Protein AF-W1J5S7-F1 (afdb_monomer)

Structure (mmCIF, N/CA/C/O backbone):
data_AF-W1J5S7-F1
#
_entry.id   AF-W1J5S7-F1
#
loop_
_atom_site.group_PDB
_atom_site.id
_atom_site.type_symbol
_atom_site.label_atom_id
_atom_site.label_alt_id
_atom_site.label_comp_id
_atom_site.label_asym_id
_atom_site.label_entity_id
_atom_site.label_seq_id
_atom_site.pdbx_PDB_ins_code
_atom_site.Cartn_x
_atom_site.Cartn_y
_atom_site.Cartn_z
_atom_site.occupancy
_atom_site.B_iso_or_equiv
_atom_site.auth_seq_id
_atom_site.auth_comp_id
_atom_site.auth_asym_id
_atom_site.auth_atom_id
_atom_site.pdbx_PDB_model_num
ATOM 1 N N . MET A 1 1 ? -33.303 42.968 -48.380 1.00 43.03 1 MET A N 1
ATOM 2 C CA . MET A 1 1 ? -32.179 42.078 -48.750 1.00 43.03 1 MET A CA 1
ATOM 3 C C . MET A 1 1 ? -30.949 42.493 -47.959 1.00 43.03 1 MET A C 1
ATOM 5 O O . MET A 1 1 ? -30.085 43.184 -48.467 1.00 43.03 1 MET A O 1
ATOM 9 N N . ASN A 1 2 ? -30.936 42.129 -46.682 1.00 43.31 2 ASN A N 1
ATOM 10 C CA . ASN A 1 2 ? -29.832 42.298 -45.740 1.00 43.31 2 ASN A CA 1
ATOM 11 C C . ASN A 1 2 ? -29.804 41.017 -44.905 1.00 43.31 2 ASN A C 1
ATOM 13 O O . ASN A 1 2 ? -30.870 40.465 -44.647 1.00 43.31 2 ASN A O 1
ATOM 17 N N . SER A 1 3 ? -28.611 40.600 -44.475 1.00 45.69 3 SER A N 1
ATOM 18 C CA . SER A 1 3 ? -28.321 39.360 -43.736 1.00 45.69 3 SER A CA 1
ATOM 19 C C . SER A 1 3 ? -28.306 38.092 -44.593 1.00 45.69 3 SER A C 1
ATOM 21 O O . SER A 1 3 ? -29.343 37.467 -44.762 1.00 45.69 3 SER A O 1
ATOM 23 N N . MET A 1 4 ? -27.131 37.700 -45.119 1.00 45.44 4 MET A N 1
ATOM 24 C CA . MET A 1 4 ? -26.836 36.276 -45.403 1.00 45.44 4 MET A CA 1
ATOM 25 C C . MET A 1 4 ? -25.377 35.938 -45.786 1.00 45.44 4 MET A C 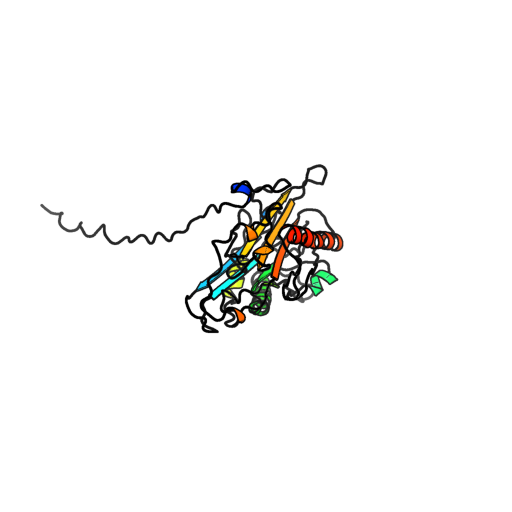1
ATOM 27 O O . MET A 1 4 ? -25.156 35.007 -46.553 1.00 45.44 4 MET A O 1
ATOM 31 N N . LYS A 1 5 ? -24.347 36.641 -45.283 1.00 45.28 5 LYS A N 1
ATOM 32 C CA . LYS A 1 5 ? -22.937 36.248 -45.552 1.00 45.28 5 LYS A CA 1
ATOM 33 C C . LYS A 1 5 ? -21.965 36.417 -44.375 1.00 45.28 5 LYS A C 1
ATOM 35 O O . LYS A 1 5 ? -20.795 36.708 -44.581 1.00 45.28 5 LYS A O 1
ATOM 40 N N . ILE A 1 6 ? -22.431 36.195 -43.144 1.00 46.84 6 ILE A N 1
ATOM 41 C CA . ILE A 1 6 ? -21.564 36.000 -41.965 1.00 46.84 6 ILE A CA 1
ATOM 42 C C . ILE A 1 6 ? -22.154 34.857 -41.132 1.00 46.84 6 ILE A C 1
ATOM 44 O O . ILE A 1 6 ? -22.690 35.076 -40.055 1.00 46.84 6 ILE A O 1
ATOM 48 N N . LEU A 1 7 ? -22.158 33.639 -41.677 1.00 37.91 7 LEU A N 1
ATOM 49 C CA . LEU A 1 7 ? -22.444 32.428 -40.901 1.00 37.91 7 LEU A CA 1
ATOM 50 C C . LEU A 1 7 ? -21.988 31.182 -41.673 1.00 37.91 7 LEU A C 1
ATOM 52 O O . LEU A 1 7 ? -22.808 30.426 -42.163 1.00 37.91 7 LEU A O 1
ATOM 56 N N . ASN A 1 8 ? -20.678 31.020 -41.866 1.00 37.41 8 ASN A N 1
ATOM 57 C CA . ASN A 1 8 ? -20.077 29.757 -42.336 1.00 37.41 8 ASN A CA 1
ATOM 58 C C . ASN A 1 8 ? -18.643 29.566 -41.798 1.00 37.41 8 ASN A C 1
ATOM 60 O O . ASN A 1 8 ? -17.813 28.903 -42.407 1.00 37.41 8 ASN A O 1
ATOM 64 N N . ILE A 1 9 ? -18.350 30.148 -40.629 1.00 39.12 9 ILE A N 1
ATOM 65 C CA . ILE A 1 9 ? -17.160 29.833 -39.824 1.00 39.12 9 ILE A CA 1
ATOM 66 C C . ILE A 1 9 ? -17.668 29.292 -38.489 1.00 39.12 9 ILE A C 1
ATOM 68 O O . ILE A 1 9 ? -17.532 29.894 -37.432 1.00 39.12 9 ILE A O 1
ATOM 72 N N . LEU A 1 10 ? -18.378 28.177 -38.567 1.00 38.75 10 LEU A N 1
ATOM 73 C CA . LEU A 1 10 ? -18.686 27.313 -37.442 1.00 38.75 10 LEU A CA 1
ATOM 74 C C . LEU A 1 10 ? -18.690 25.905 -38.034 1.00 38.75 10 LEU A C 1
ATOM 76 O O . LEU A 1 10 ? -19.271 25.710 -39.096 1.00 38.75 10 LEU A O 1
ATOM 80 N N . ILE A 1 11 ? -18.084 24.949 -37.332 1.00 41.22 11 ILE A N 1
ATOM 81 C CA . ILE A 1 11 ? -17.957 23.526 -37.700 1.00 41.22 11 ILE A CA 1
ATOM 82 C C . ILE A 1 11 ? -16.721 23.213 -38.567 1.00 41.22 11 ILE A C 1
ATOM 84 O O . ILE A 1 11 ? -16.875 22.831 -39.716 1.00 41.22 11 ILE A O 1
ATOM 88 N N . LEU A 1 12 ? -15.498 23.322 -38.017 1.00 38.72 12 LEU A N 1
ATOM 89 C CA . LEU A 1 12 ? -14.449 22.292 -38.218 1.00 38.72 12 LEU A CA 1
ATOM 90 C C . LEU A 1 12 ? -13.181 22.489 -37.354 1.00 38.72 12 LEU A C 1
ATOM 92 O O . LEU A 1 12 ? -12.062 22.441 -37.851 1.00 38.72 12 LEU A O 1
ATOM 96 N N . SER A 1 13 ? -13.308 22.724 -36.048 1.00 37.62 13 SER A N 1
ATOM 97 C CA . SER A 1 13 ? -12.122 22.724 -35.166 1.00 37.62 13 SER A CA 1
ATOM 98 C C . SER A 1 13 ? -12.445 22.443 -33.700 1.00 37.62 13 SER A C 1
ATOM 100 O O . SER A 1 13 ? -11.767 22.914 -32.794 1.00 37.62 13 SER A O 1
ATOM 102 N N . ILE A 1 14 ? -13.451 21.602 -33.455 1.00 40.03 14 ILE A N 1
ATOM 103 C CA . ILE A 1 14 ? -13.526 20.848 -32.203 1.00 40.03 14 ILE A CA 1
ATOM 104 C C . ILE A 1 14 ? -12.918 19.484 -32.516 1.00 40.03 14 ILE A C 1
ATOM 106 O O . ILE A 1 14 ? -13.619 18.499 -32.727 1.00 40.03 14 ILE A O 1
ATOM 110 N N . SER A 1 15 ? -11.589 19.442 -32.595 1.00 39.12 15 SER A N 1
ATOM 111 C CA . SER A 1 15 ? -10.870 18.197 -32.356 1.00 39.12 15 SER A CA 1
ATOM 112 C C . SER A 1 15 ? -11.096 17.879 -30.888 1.00 39.12 15 SER A C 1
ATOM 114 O O . SER A 1 15 ? -10.360 18.327 -30.012 1.00 39.12 15 SER A O 1
ATOM 116 N N . THR A 1 16 ? -12.186 17.168 -30.615 1.00 37.91 16 THR A N 1
ATOM 117 C CA . THR A 1 16 ? -12.381 16.452 -29.368 1.00 37.91 16 THR A CA 1
ATOM 118 C C . THR A 1 16 ? -11.148 15.579 -29.179 1.00 37.91 16 THR A C 1
ATOM 120 O O . THR A 1 16 ? -11.046 14.501 -29.763 1.00 37.91 16 THR A O 1
ATOM 123 N N . MET A 1 17 ? -10.202 16.040 -28.359 1.00 37.66 17 MET A N 1
ATOM 124 C CA . MET A 1 17 ? -9.389 15.124 -27.584 1.00 37.66 17 MET A CA 1
ATOM 125 C C . MET A 1 17 ? -10.372 14.381 -26.693 1.00 37.66 17 MET A C 1
ATOM 127 O O . MET A 1 17 ? -10.676 14.782 -25.572 1.00 37.66 17 MET A O 1
ATOM 131 N N . ILE A 1 18 ? -10.918 13.301 -27.243 1.00 36.50 18 ILE A N 1
ATOM 132 C CA . ILE A 1 18 ? -11.381 12.184 -26.449 1.00 36.50 18 ILE A CA 1
ATOM 133 C C . ILE A 1 18 ? -10.093 11.661 -25.826 1.00 36.50 18 ILE A C 1
ATOM 135 O O . ILE A 1 18 ? -9.447 10.757 -26.347 1.00 36.50 18 ILE A O 1
ATOM 139 N N . SER A 1 19 ? -9.670 12.294 -24.731 1.00 35.84 19 SER A N 1
ATOM 140 C CA . SER A 1 19 ? -8.898 11.596 -23.727 1.00 35.84 19 SER A CA 1
ATOM 141 C C . SER A 1 19 ? -9.731 10.366 -23.447 1.00 35.84 19 SER A C 1
ATOM 143 O O . SER A 1 19 ? -10.837 10.468 -22.909 1.00 35.84 19 SER A O 1
ATOM 145 N N . SER A 1 20 ? -9.246 9.219 -23.903 1.00 33.69 20 SER A N 1
ATOM 146 C CA . SER A 1 20 ? -9.721 7.917 -23.488 1.00 33.69 20 SER A CA 1
ATOM 147 C C . SER A 1 20 ? -9.435 7.800 -21.994 1.00 33.69 20 SER A C 1
ATOM 149 O O . SER A 1 20 ? -8.553 7.070 -21.558 1.00 33.69 20 SER A O 1
ATOM 151 N N . ASN A 1 21 ? -10.200 8.532 -21.187 1.00 36.53 21 ASN A N 1
ATOM 152 C CA . ASN A 1 21 ? -10.605 8.065 -19.888 1.00 36.53 21 ASN A CA 1
ATOM 153 C C . ASN A 1 21 ? -11.489 6.864 -20.197 1.00 36.53 21 ASN A C 1
ATOM 155 O O . ASN A 1 21 ? -12.716 6.950 -20.166 1.00 36.53 21 ASN A O 1
ATOM 159 N N . SER A 1 22 ? -10.858 5.731 -20.520 1.00 35.31 22 SER A N 1
ATOM 160 C CA . SER A 1 22 ? -11.445 4.471 -20.136 1.00 35.31 22 SER A CA 1
ATOM 161 C C . SER A 1 22 ? -11.615 4.602 -18.628 1.00 35.31 22 SER A C 1
ATOM 163 O O . SER A 1 22 ? -10.689 4.396 -17.843 1.00 35.31 22 SER A O 1
ATOM 165 N N . LEU A 1 23 ? -12.815 4.992 -18.212 1.00 39.22 23 LEU A N 1
ATOM 166 C CA . LEU A 1 23 ? -13.429 4.390 -17.050 1.00 39.22 23 LEU A CA 1
ATOM 167 C C . LEU A 1 23 ? -13.464 2.904 -17.387 1.00 39.22 23 LEU A C 1
ATOM 169 O O . LEU A 1 23 ? -14.458 2.380 -17.880 1.00 39.22 23 LEU A O 1
ATOM 173 N N . ALA A 1 24 ? -12.313 2.252 -17.244 1.00 41.03 24 ALA A N 1
ATOM 174 C CA . ALA A 1 24 ? -12.270 0.832 -17.146 1.00 41.03 24 ALA A CA 1
ATOM 175 C C . ALA A 1 24 ? -13.092 0.575 -15.883 1.00 41.03 24 ALA A C 1
ATOM 177 O O . ALA A 1 24 ? -12.671 0.841 -14.759 1.00 41.03 24 ALA A O 1
ATOM 178 N N . ASN A 1 25 ? -14.342 0.172 -16.088 1.00 49.38 25 ASN A N 1
ATOM 179 C CA . ASN A 1 25 ? -14.968 -0.767 -15.184 1.00 49.38 25 ASN A CA 1
ATOM 180 C C . ASN A 1 25 ? -14.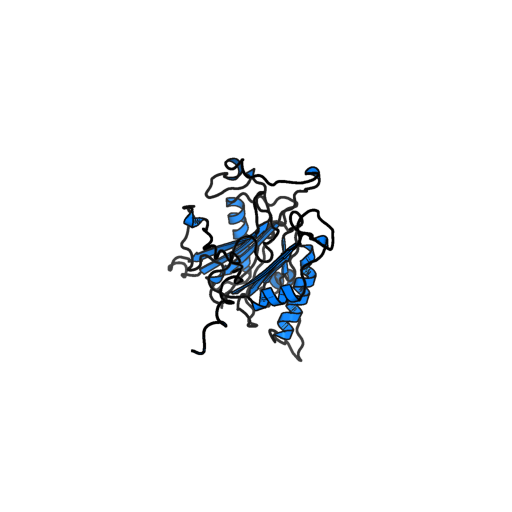046 -1.991 -15.238 1.00 49.38 25 ASN A C 1
ATOM 182 O O . ASN A 1 25 ? -14.227 -2.864 -16.084 1.00 49.38 25 ASN A O 1
ATOM 186 N N . GLU A 1 26 ? -12.942 -1.931 -14.487 1.00 67.81 26 GLU A N 1
ATOM 187 C CA . GLU A 1 26 ? -11.852 -2.893 -14.578 1.00 67.81 26 GLU A CA 1
ATOM 188 C C . GLU A 1 26 ? -12.396 -4.231 -14.107 1.00 67.81 26 GLU A C 1
ATOM 190 O O . GLU A 1 26 ? -12.797 -4.380 -12.955 1.00 67.81 26 GLU A O 1
ATOM 195 N N . VAL A 1 27 ? -12.459 -5.178 -15.040 1.00 89.50 27 VAL A N 1
ATOM 196 C CA . VAL A 1 27 ? -12.798 -6.573 -14.780 1.00 89.50 27 VAL A CA 1
ATOM 197 C C . VAL A 1 27 ? -11.836 -7.088 -13.711 1.00 89.50 27 VAL A C 1
ATOM 199 O O . VAL A 1 27 ? -10.618 -7.052 -13.894 1.00 89.50 27 VAL A O 1
ATOM 202 N N . ARG A 1 28 ? -12.366 -7.549 -12.579 1.00 95.56 28 ARG A N 1
ATOM 203 C CA . ARG A 1 28 ? -11.582 -8.079 -11.458 1.00 95.56 28 ARG A CA 1
ATOM 204 C C . ARG A 1 28 ? -11.560 -9.598 -11.511 1.00 95.56 28 ARG A C 1
ATOM 206 O O . ARG A 1 28 ? -12.309 -10.236 -12.244 1.00 95.56 28 ARG A O 1
ATOM 213 N N . ALA A 1 29 ? -10.732 -10.213 -10.671 1.00 95.44 29 ALA A N 1
ATOM 214 C CA . ALA A 1 29 ? -10.550 -11.665 -10.668 1.00 95.44 29 ALA A CA 1
ATOM 215 C C . ALA A 1 29 ? -11.875 -12.460 -10.587 1.00 95.44 29 ALA A C 1
ATOM 217 O O . ALA A 1 29 ? -12.042 -13.453 -11.291 1.00 95.44 29 ALA A O 1
ATOM 218 N N . ARG A 1 30 ? -12.846 -12.008 -9.779 1.00 95.19 30 ARG A N 1
ATOM 219 C CA . ARG A 1 30 ? -14.161 -12.668 -9.665 1.00 95.19 30 ARG A CA 1
ATOM 220 C C . ARG A 1 30 ? -15.011 -12.556 -10.935 1.00 95.19 30 ARG A C 1
ATOM 222 O O . ARG A 1 30 ? -15.775 -13.475 -11.207 1.00 95.19 30 ARG A O 1
ATOM 229 N N . ASP A 1 31 ? -14.856 -11.488 -11.714 1.00 95.06 31 ASP A N 1
ATOM 230 C CA . ASP A 1 31 ? -15.582 -11.287 -12.974 1.00 95.06 31 ASP A CA 1
ATOM 231 C C . ASP A 1 31 ? -15.090 -12.252 -14.069 1.00 95.06 31 ASP A C 1
ATOM 233 O O . ASP A 1 31 ? -15.846 -12.620 -14.963 1.00 95.06 31 ASP A O 1
ATOM 237 N N . PHE A 1 32 ? -13.853 -12.751 -13.945 1.00 93.56 32 PHE A N 1
ATOM 238 C CA . PHE A 1 32 ? -13.320 -13.864 -14.742 1.00 93.56 32 PHE A CA 1
ATOM 239 C C . PHE A 1 32 ? -13.749 -15.253 -14.230 1.00 93.56 32 PHE A C 1
ATOM 241 O O . PHE A 1 32 ? -13.253 -16.269 -14.712 1.00 93.56 32 PHE A O 1
ATOM 248 N N . GLY A 1 33 ? -14.633 -15.327 -13.231 1.00 94.81 33 GLY A N 1
ATOM 249 C CA . GLY A 1 33 ? -15.076 -16.590 -12.639 1.00 94.81 33 GLY A CA 1
ATOM 250 C C . GLY A 1 33 ? -14.047 -17.254 -11.718 1.00 94.81 33 GLY A C 1
ATOM 251 O O . GLY A 1 33 ? -14.233 -18.409 -11.338 1.00 94.81 33 GLY A O 1
ATOM 252 N N . ILE A 1 34 ? -12.976 -16.550 -11.326 1.00 96.12 34 ILE A N 1
ATOM 253 C CA . ILE A 1 34 ? -11.960 -17.104 -10.424 1.00 96.12 34 ILE A CA 1
ATOM 254 C C . ILE A 1 34 ? -12.572 -17.268 -9.021 1.00 96.12 34 ILE A C 1
ATOM 256 O O . ILE A 1 34 ? -13.022 -16.282 -8.417 1.00 96.12 34 ILE A O 1
ATOM 260 N N . PRO A 1 35 ? -12.600 -18.495 -8.465 1.00 94.56 35 PRO A N 1
ATOM 261 C CA . PRO A 1 35 ? -13.255 -18.749 -7.195 1.00 94.56 35 PRO A CA 1
ATOM 262 C C . PRO A 1 35 ? -12.374 -18.306 -6.023 1.00 94.56 35 PRO A C 1
ATOM 264 O O . PRO A 1 35 ? -11.205 -18.682 -5.920 1.00 94.56 35 PRO A O 1
ATOM 267 N N . PHE A 1 36 ? -12.979 -17.573 -5.086 1.00 95.81 36 PHE A N 1
ATOM 268 C CA . PHE A 1 36 ? -12.385 -17.240 -3.790 1.00 95.81 36 PHE A CA 1
ATOM 269 C C . PHE A 1 36 ? -13.402 -17.440 -2.668 1.00 95.81 36 PHE A C 1
ATOM 271 O O . PHE A 1 36 ? -14.558 -17.023 -2.789 1.00 95.81 36 PHE A O 1
ATOM 278 N N . SER A 1 37 ? -12.944 -18.004 -1.552 1.00 93.50 37 SER A N 1
ATOM 279 C CA . SER A 1 37 ? -13.745 -18.215 -0.343 1.00 93.50 37 SER A CA 1
ATOM 280 C C . SER A 1 37 ? -14.149 -16.904 0.339 1.00 93.50 37 SER A C 1
ATOM 282 O O . SER A 1 37 ? -13.432 -15.900 0.255 1.00 93.50 37 SER A O 1
ATOM 284 N N . GLY A 1 38 ? -15.267 -16.952 1.069 1.00 95.25 38 GLY A N 1
ATOM 285 C CA . GLY A 1 38 ? -15.800 -15.852 1.875 1.00 95.25 38 GLY A CA 1
ATOM 286 C C . GLY A 1 38 ? -16.566 -14.799 1.067 1.00 95.25 38 GLY A C 1
ATOM 287 O O . GLY A 1 38 ? -16.272 -14.554 -0.109 1.00 95.25 38 GLY A O 1
ATOM 288 N N . ALA A 1 39 ? -17.540 -14.169 1.725 1.00 97.12 39 ALA A N 1
ATOM 289 C CA . ALA A 1 39 ? -18.308 -13.057 1.175 1.00 97.12 39 ALA A CA 1
ATOM 290 C C . ALA A 1 39 ? -17.466 -11.776 1.179 1.00 97.12 39 ALA A C 1
ATOM 292 O O . ALA A 1 39 ? -16.732 -11.520 2.132 1.00 97.12 39 ALA A O 1
ATOM 293 N N . THR A 1 40 ? -17.548 -10.979 0.116 1.00 98.25 40 THR A N 1
ATOM 294 C CA . THR A 1 40 ? -16.872 -9.678 0.039 1.00 98.25 40 THR A CA 1
ATOM 295 C C . THR A 1 40 ? -17.742 -8.570 0.618 1.00 98.25 40 THR A C 1
ATOM 297 O O . THR A 1 40 ? -18.963 -8.708 0.684 1.00 98.25 40 THR A O 1
ATOM 300 N N . GLY A 1 41 ? -17.120 -7.444 0.971 1.00 97.94 41 GLY A N 1
ATOM 301 C CA . GLY A 1 41 ? -17.842 -6.190 1.152 1.00 97.94 41 GLY A CA 1
ATOM 302 C C . GLY A 1 41 ? -18.397 -5.634 -0.160 1.00 97.94 41 GLY A C 1
ATOM 303 O O . GLY A 1 41 ? -18.203 -6.214 -1.235 1.00 97.94 41 GLY A O 1
ATOM 304 N N . LYS A 1 42 ? -19.096 -4.498 -0.064 1.00 97.19 42 LYS A N 1
ATOM 305 C CA . LYS A 1 42 ? -19.786 -3.846 -1.187 1.00 97.19 42 LYS A CA 1
ATOM 306 C C . LYS A 1 42 ? -18.823 -3.465 -2.311 1.00 97.19 42 LYS A C 1
ATOM 308 O O . LYS A 1 42 ? -19.168 -3.603 -3.480 1.00 97.19 42 LYS A O 1
ATOM 313 N N . TYR A 1 43 ? -17.647 -2.960 -1.960 1.00 97.69 43 TYR A N 1
ATOM 314 C CA . TYR A 1 43 ? -16.628 -2.521 -2.910 1.00 97.69 43 TYR A CA 1
ATOM 315 C C . TYR A 1 43 ? -15.584 -3.611 -3.185 1.00 97.69 43 TYR A C 1
ATOM 317 O O . TYR A 1 43 ? -14.793 -3.479 -4.119 1.00 97.69 43 TYR A O 1
ATOM 325 N N . ASN A 1 44 ? -15.581 -4.690 -2.389 1.00 98.19 44 ASN A N 1
ATOM 326 C CA . ASN A 1 44 ? -14.518 -5.691 -2.349 1.00 98.19 44 ASN A CA 1
ATOM 327 C C . ASN A 1 44 ? -13.141 -5.000 -2.286 1.00 98.19 44 ASN A C 1
ATOM 329 O O . ASN A 1 44 ? -12.269 -5.237 -3.126 1.00 98.19 44 ASN A O 1
ATOM 333 N N . ALA A 1 45 ? -12.991 -4.078 -1.337 1.00 98.38 45 ALA A N 1
ATOM 334 C CA . ALA A 1 45 ? -11.832 -3.204 -1.196 1.00 98.38 45 ALA A CA 1
ATOM 335 C C . ALA A 1 45 ? -11.583 -2.852 0.274 1.00 98.38 45 ALA A C 1
ATOM 337 O O . ALA A 1 45 ? -12.484 -2.947 1.104 1.00 98.38 45 ALA A O 1
ATOM 338 N N . ILE A 1 46 ? -10.380 -2.379 0.603 1.00 98.19 46 ILE A N 1
ATOM 339 C CA . ILE A 1 46 ? -10.024 -1.979 1.973 1.00 98.19 46 ILE A CA 1
ATOM 340 C C . ILE A 1 46 ? -10.964 -0.909 2.550 1.00 98.19 46 ILE A C 1
ATOM 342 O O . ILE A 1 46 ? -11.224 -0.875 3.748 1.00 98.19 46 ILE A O 1
ATOM 346 N N . THR A 1 47 ? -11.528 -0.078 1.677 1.00 98.06 47 THR A N 1
ATOM 347 C CA . THR A 1 47 ? -12.502 0.976 1.977 1.00 98.06 47 THR A CA 1
ATOM 348 C C . THR A 1 47 ? -13.890 0.462 2.367 1.00 98.06 47 THR A C 1
ATOM 350 O O . THR A 1 47 ? -14.736 1.275 2.734 1.00 98.06 47 THR A O 1
ATOM 353 N N . ASP A 1 48 ? -14.142 -0.852 2.310 1.00 98.12 48 ASP A N 1
ATOM 354 C CA . ASP A 1 48 ? -15.326 -1.455 2.938 1.00 98.12 48 ASP A CA 1
ATOM 355 C C . ASP A 1 48 ? -15.274 -1.352 4.470 1.00 98.12 48 ASP A C 1
ATOM 357 O O . ASP A 1 48 ? -16.319 -1.345 5.116 1.00 98.12 48 ASP A O 1
ATOM 361 N N . VAL A 1 49 ? -14.078 -1.219 5.057 1.00 97.12 49 VAL A N 1
ATOM 362 C CA . VAL A 1 49 ? -13.929 -0.870 6.472 1.00 97.12 49 VAL A CA 1
ATOM 363 C C . VAL A 1 49 ? -14.286 0.604 6.649 1.00 97.12 49 VAL A C 1
ATOM 365 O O . VAL A 1 49 ? -13.647 1.496 6.082 1.00 97.12 49 VAL A O 1
ATOM 368 N N . ASN A 1 50 ? -15.325 0.867 7.439 1.00 93.25 50 ASN A N 1
ATOM 369 C CA . ASN A 1 50 ? -15.879 2.208 7.576 1.00 93.25 50 ASN A CA 1
ATOM 370 C C . ASN A 1 50 ? -14.835 3.223 8.083 1.00 93.25 50 ASN A C 1
ATOM 372 O O . ASN A 1 50 ? -14.108 2.976 9.042 1.00 93.25 50 ASN A O 1
ATOM 376 N N . GLY A 1 51 ? -14.794 4.397 7.450 1.00 92.00 51 GLY A N 1
ATOM 377 C CA . GLY A 1 51 ? -13.853 5.477 7.766 1.00 92.00 51 GLY A CA 1
ATOM 378 C C . GLY A 1 51 ? -12.528 5.425 6.998 1.00 92.00 51 GLY A C 1
ATOM 379 O O . GLY A 1 51 ? -11.913 6.481 6.821 1.00 92.00 51 GLY A O 1
ATOM 380 N N . VAL A 1 52 ? -12.132 4.262 6.466 1.00 96.88 52 VAL A N 1
ATOM 381 C CA . VAL A 1 52 ? -10.903 4.132 5.673 1.00 96.88 52 VAL A CA 1
ATOM 382 C C . VAL A 1 52 ? -11.045 4.877 4.347 1.00 96.88 52 VAL A C 1
ATOM 384 O O . VAL A 1 52 ? -12.044 4.753 3.628 1.00 96.88 52 VAL A O 1
ATOM 387 N N . LYS A 1 53 ? -10.015 5.657 4.006 1.00 98.31 53 LYS A N 1
ATOM 388 C CA . LYS A 1 53 ? -9.904 6.374 2.731 1.00 98.31 53 LYS A CA 1
ATOM 389 C C . LYS A 1 53 ? -8.574 6.067 2.060 1.00 98.31 53 LYS A C 1
ATOM 391 O O . LYS A 1 53 ? -7.558 5.977 2.743 1.00 98.31 53 LYS A O 1
ATOM 396 N N . VAL A 1 54 ? -8.579 5.970 0.734 1.00 98.75 54 VAL A N 1
ATOM 397 C CA . VAL A 1 54 ? -7.373 5.758 -0.078 1.00 98.75 54 VAL A CA 1
ATOM 398 C C . VAL A 1 54 ? -7.267 6.849 -1.134 1.00 98.75 54 VAL A C 1
ATOM 400 O O . VAL A 1 54 ? -8.265 7.211 -1.762 1.00 98.75 54 VAL A O 1
ATOM 403 N N . GLY A 1 55 ? -6.068 7.393 -1.306 1.00 98.69 55 GLY A N 1
ATOM 404 C CA . GLY A 1 55 ? -5.740 8.395 -2.313 1.00 98.69 55 GLY A CA 1
ATOM 405 C C . GLY A 1 55 ? -4.431 8.070 -3.016 1.00 98.69 55 GLY A C 1
ATOM 406 O O . GLY A 1 55 ? -3.635 7.262 -2.538 1.00 98.69 55 GLY A O 1
ATOM 407 N N . TYR A 1 56 ? -4.222 8.687 -4.176 1.00 98.75 56 TYR A N 1
ATOM 408 C CA . TYR A 1 56 ? -3.106 8.351 -5.054 1.00 98.75 56 TYR A CA 1
ATOM 409 C C . TYR A 1 56 ? -2.492 9.602 -5.678 1.00 98.75 56 TYR A C 1
ATOM 411 O O . TYR A 1 56 ? -3.184 10.561 -6.018 1.00 98.75 56 TYR A O 1
ATOM 419 N N . SER A 1 57 ? -1.191 9.548 -5.919 1.00 98.81 57 SER A N 1
ATOM 420 C CA . SER A 1 57 ? -0.512 10.338 -6.940 1.00 98.81 57 SER A CA 1
ATOM 421 C C . SER A 1 57 ? 0.212 9.369 -7.863 1.00 98.81 57 SER A C 1
ATOM 423 O O . SER A 1 57 ? 0.953 8.521 -7.381 1.00 98.81 57 SER A O 1
ATOM 425 N N . THR A 1 58 ? -0.058 9.438 -9.165 1.00 98.81 58 THR A N 1
ATOM 426 C CA . THR A 1 58 ? 0.484 8.522 -10.184 1.00 98.81 58 THR A CA 1
ATOM 427 C C . THR A 1 58 ? 1.302 9.347 -11.163 1.00 98.81 58 THR A C 1
ATOM 429 O O . THR A 1 58 ? 0.760 10.277 -11.755 1.00 98.81 58 THR A O 1
ATOM 432 N N . ILE A 1 59 ? 2.586 9.028 -11.315 1.00 98.69 59 ILE A N 1
ATOM 433 C CA . ILE A 1 59 ? 3.553 9.824 -12.074 1.00 98.69 59 ILE A CA 1
ATOM 434 C C . ILE A 1 59 ? 4.076 8.966 -13.224 1.00 98.69 59 ILE A C 1
ATOM 436 O O . ILE A 1 59 ? 4.807 7.991 -13.020 1.00 98.69 59 ILE A O 1
ATOM 440 N N . ILE A 1 60 ? 3.663 9.321 -14.440 1.00 98.75 60 ILE A N 1
ATOM 441 C CA . ILE A 1 60 ? 4.045 8.635 -15.673 1.00 98.75 60 ILE A CA 1
ATOM 442 C C . ILE A 1 60 ? 4.504 9.679 -16.686 1.00 98.75 60 ILE A C 1
ATOM 444 O O . ILE A 1 60 ? 3.685 10.364 -17.291 1.00 98.75 60 ILE A O 1
ATOM 448 N N . GLU A 1 61 ? 5.817 9.782 -16.877 1.00 98.56 61 GLU A N 1
ATOM 449 C CA . GLU A 1 61 ? 6.424 10.784 -17.757 1.00 98.56 61 GLU A CA 1
ATOM 450 C C . GLU A 1 61 ? 7.615 10.209 -18.525 1.00 98.56 61 GLU A C 1
ATOM 452 O O . GLU A 1 61 ? 8.319 9.316 -18.049 1.00 98.56 61 GLU A O 1
ATOM 457 N N . GLY A 1 62 ? 7.841 10.711 -19.739 1.00 98.00 62 GLY A N 1
ATOM 458 C CA . GLY A 1 62 ? 8.934 10.257 -20.598 1.00 98.00 62 GLY A CA 1
ATOM 459 C C . GLY A 1 62 ? 8.798 8.808 -21.086 1.00 98.00 62 GLY A C 1
ATOM 460 O O . GLY A 1 62 ? 7.965 8.022 -20.624 1.00 98.00 62 GLY A O 1
ATOM 461 N N . ASN A 1 63 ? 9.635 8.454 -22.059 1.00 96.62 63 ASN A N 1
ATOM 462 C CA . ASN A 1 63 ? 9.725 7.126 -22.667 1.00 96.62 63 ASN A CA 1
ATOM 463 C C . ASN A 1 63 ? 11.164 6.878 -23.142 1.00 96.62 63 ASN A C 1
ATOM 465 O O . ASN A 1 63 ? 11.944 7.817 -23.280 1.00 96.62 63 ASN A O 1
ATOM 469 N N . GLY A 1 64 ? 11.487 5.628 -23.473 1.00 94.00 64 GLY A N 1
ATOM 470 C CA . GLY A 1 64 ? 12.766 5.274 -24.086 1.00 94.00 64 GLY A CA 1
ATOM 471 C C . GLY A 1 64 ? 13.853 4.936 -23.069 1.00 94.00 64 GLY A C 1
ATOM 472 O O . GLY A 1 64 ? 13.582 4.348 -22.024 1.00 94.00 64 GLY A O 1
ATOM 473 N N . LYS A 1 65 ? 15.104 5.234 -23.428 1.00 94.00 65 LYS A N 1
ATOM 474 C CA . LYS A 1 65 ? 16.282 4.861 -22.640 1.00 94.00 65 LYS A CA 1
ATOM 475 C C . LYS A 1 65 ? 16.315 5.633 -21.318 1.00 94.00 65 LYS A C 1
ATOM 477 O O . LYS A 1 65 ? 16.064 6.831 -21.304 1.00 94.00 65 LYS A O 1
ATOM 482 N N . LEU A 1 66 ? 16.682 4.941 -20.240 1.00 94.31 66 LEU A N 1
ATOM 483 C CA . LEU A 1 66 ? 16.897 5.550 -18.931 1.00 94.31 66 LEU A CA 1
ATOM 484 C C . LEU A 1 66 ? 18.014 6.606 -18.981 1.00 94.31 66 LEU A C 1
ATOM 486 O O . LEU A 1 66 ? 19.157 6.294 -19.326 1.00 94.31 66 LEU A O 1
ATOM 490 N N . GLU A 1 67 ? 17.679 7.818 -18.551 1.00 96.75 67 GLU A N 1
ATOM 491 C CA . GLU A 1 67 ? 18.598 8.888 -18.175 1.00 96.75 67 GLU A CA 1
ATOM 492 C C . GLU A 1 67 ? 18.322 9.267 -16.716 1.00 96.75 67 GLU A C 1
ATOM 494 O O . GLU A 1 67 ? 17.272 9.829 -16.401 1.00 96.75 67 GLU A O 1
ATOM 499 N N . VAL A 1 68 ? 19.261 8.944 -15.820 1.00 97.75 68 VAL A N 1
ATOM 500 C CA . VAL A 1 68 ? 19.098 9.177 -14.376 1.00 97.75 68 VAL A CA 1
ATOM 501 C C . VAL A 1 68 ? 18.878 10.661 -14.088 1.00 97.75 68 VAL A C 1
ATOM 503 O O . VAL A 1 68 ? 19.637 11.510 -14.555 1.00 97.75 68 VAL A O 1
ATOM 506 N N . GLY A 1 69 ? 17.841 10.962 -13.310 1.00 97.75 69 GLY A N 1
ATOM 507 C CA . GLY A 1 69 ? 17.407 12.323 -13.002 1.00 97.75 69 GLY A CA 1
ATOM 508 C C . GLY A 1 69 ? 16.458 12.925 -14.038 1.00 97.75 69 GLY A C 1
ATOM 509 O O . GLY A 1 69 ? 15.997 14.046 -13.839 1.00 97.75 69 GLY A O 1
ATOM 510 N N . LYS A 1 70 ? 16.136 12.208 -15.121 1.00 98.19 70 LYS A N 1
ATOM 511 C CA . LYS A 1 70 ? 15.226 12.683 -16.177 1.00 98.19 70 LYS A CA 1
ATOM 512 C C . LYS A 1 70 ? 14.086 11.718 -16.488 1.00 98.19 70 LYS A C 1
ATOM 514 O O . LYS A 1 70 ? 13.010 12.176 -16.856 1.00 98.19 70 LYS A O 1
ATOM 519 N N . GLY A 1 71 ? 14.302 10.409 -16.372 1.00 96.88 71 GLY A N 1
ATOM 520 C CA . GLY A 1 71 ? 13.279 9.401 -16.645 1.00 96.88 71 GLY A CA 1
ATOM 521 C C . GLY A 1 71 ? 13.729 8.287 -17.600 1.00 96.88 71 GLY A C 1
ATOM 522 O O . GLY A 1 71 ? 14.911 8.181 -17.924 1.00 96.88 71 GLY A O 1
ATOM 523 N N . PRO A 1 72 ? 12.799 7.437 -18.066 1.00 98.00 72 PRO A N 1
ATOM 524 C CA . PRO A 1 72 ? 11.351 7.543 -17.880 1.00 98.00 72 PRO A CA 1
ATOM 525 C C . PRO A 1 72 ? 10.915 7.365 -16.419 1.00 98.00 72 PRO A C 1
ATOM 527 O O . PRO A 1 72 ? 11.531 6.636 -15.647 1.00 98.00 72 PRO A O 1
ATOM 530 N N . ILE A 1 73 ? 9.835 8.046 -16.048 1.00 98.69 73 ILE A N 1
ATOM 531 C CA . ILE A 1 73 ? 9.296 8.086 -14.687 1.00 98.69 73 ILE A CA 1
ATOM 532 C C . ILE A 1 73 ? 8.059 7.197 -14.637 1.00 98.69 73 ILE A C 1
ATOM 534 O O . ILE A 1 73 ? 7.138 7.387 -15.433 1.00 98.69 73 ILE A O 1
ATOM 538 N N . ARG A 1 74 ? 8.036 6.212 -13.740 1.00 98.69 74 ARG A N 1
ATOM 539 C CA . ARG A 1 74 ? 6.914 5.282 -13.529 1.00 98.69 74 ARG A CA 1
ATOM 540 C C . ARG A 1 74 ? 6.774 4.995 -12.037 1.00 98.69 74 ARG A C 1
ATOM 542 O O . ARG A 1 74 ? 7.037 3.891 -11.592 1.00 98.69 74 ARG A O 1
ATOM 549 N N . THR A 1 75 ? 6.371 5.989 -11.261 1.00 98.81 75 THR A N 1
ATOM 550 C CA . THR A 1 75 ? 6.291 5.890 -9.793 1.00 98.81 75 THR A CA 1
ATOM 551 C C . THR A 1 75 ? 5.046 6.603 -9.277 1.00 98.81 75 THR A C 1
ATOM 553 O O . THR A 1 75 ? 4.288 7.196 -10.040 1.00 98.81 75 THR A O 1
ATOM 556 N N . GLY A 1 76 ? 4.817 6.578 -7.974 1.00 98.81 76 GLY A N 1
ATOM 557 C CA . GLY A 1 76 ? 3.824 7.424 -7.346 1.00 98.81 76 GLY A CA 1
ATOM 558 C C . GLY A 1 76 ? 3.788 7.248 -5.840 1.00 98.81 76 GLY A C 1
ATOM 559 O O . GLY A 1 76 ? 4.725 6.732 -5.239 1.00 98.81 76 GLY A O 1
ATOM 560 N N . VAL A 1 77 ? 2.689 7.698 -5.245 1.00 98.94 77 VAL A N 1
ATOM 561 C CA . VAL A 1 77 ? 2.418 7.595 -3.810 1.00 98.94 77 VAL A CA 1
ATOM 562 C C . VAL A 1 77 ? 0.990 7.103 -3.623 1.00 98.94 77 VAL A C 1
ATOM 564 O O . VAL A 1 77 ? 0.061 7.650 -4.217 1.00 98.94 77 VAL A O 1
ATOM 567 N N . THR A 1 78 ? 0.809 6.087 -2.790 1.00 98.94 78 THR A N 1
ATOM 568 C CA . THR A 1 78 ? -0.495 5.643 -2.287 1.00 98.94 78 THR A CA 1
ATOM 569 C C . THR A 1 78 ? -0.627 6.102 -0.843 1.00 98.94 78 THR A C 1
ATOM 571 O O . THR A 1 78 ? 0.257 5.827 -0.043 1.00 98.94 78 THR A O 1
ATOM 574 N N . ALA A 1 79 ? -1.715 6.788 -0.504 1.00 98.75 79 ALA A N 1
ATOM 575 C CA . ALA A 1 79 ? -2.017 7.235 0.851 1.00 98.75 79 ALA A CA 1
ATOM 576 C C . ALA A 1 79 ? -3.247 6.500 1.384 1.00 98.75 79 ALA A C 1
ATOM 578 O O . ALA A 1 79 ? -4.269 6.433 0.702 1.00 98.75 79 ALA A O 1
ATOM 579 N N . ILE A 1 80 ? -3.169 5.979 2.605 1.00 98.50 80 ILE A N 1
ATOM 580 C CA . ILE A 1 80 ? -4.252 5.253 3.269 1.00 98.50 80 ILE A CA 1
ATOM 581 C C . ILE A 1 80 ? -4.481 5.917 4.622 1.00 98.50 80 ILE A C 1
ATOM 583 O O . ILE A 1 80 ? -3.591 5.963 5.467 1.00 98.50 80 ILE A O 1
ATOM 587 N N . LEU A 1 81 ? -5.671 6.481 4.808 1.00 97.75 81 LEU A N 1
ATOM 588 C CA . LEU A 1 81 ? -6.046 7.232 6.002 1.00 97.75 81 LEU A CA 1
ATOM 589 C C . LEU A 1 81 ? -7.031 6.373 6.808 1.00 97.75 81 LEU A C 1
ATOM 591 O O . LEU A 1 81 ? -8.193 6.268 6.396 1.00 97.75 81 LEU A O 1
ATOM 595 N N . PRO A 1 82 ? -6.612 5.786 7.947 1.00 94.25 82 PRO A N 1
ATOM 596 C CA . PRO A 1 82 ? -7.452 4.880 8.738 1.00 94.25 82 PRO A CA 1
ATOM 597 C C . PRO A 1 82 ? -8.758 5.525 9.223 1.00 94.25 82 PRO A C 1
ATOM 599 O O . PRO A 1 82 ? -9.794 4.868 9.301 1.00 94.25 82 PRO A O 1
ATOM 602 N N . ARG A 1 83 ? -8.715 6.833 9.513 1.00 91.31 83 ARG A N 1
ATOM 603 C CA . ARG A 1 83 ? -9.842 7.647 10.005 1.00 91.31 83 ARG A CA 1
ATOM 604 C C . ARG A 1 83 ? -10.168 8.843 9.110 1.00 91.31 83 ARG A C 1
ATOM 606 O O . ARG A 1 83 ? -10.803 9.805 9.539 1.00 91.31 83 ARG A O 1
ATOM 613 N N . GLY A 1 84 ? -9.740 8.807 7.849 1.00 91.50 84 GLY A N 1
ATOM 614 C CA . GLY A 1 84 ? -9.797 9.979 6.979 1.00 91.50 84 GLY A CA 1
ATOM 615 C C . GLY A 1 84 ? -8.941 11.138 7.510 1.00 91.50 84 GLY A C 1
ATOM 616 O O . GLY A 1 84 ? -7.912 10.919 8.140 1.00 91.50 84 GLY A O 1
ATOM 617 N N . LYS A 1 85 ? -9.343 12.382 7.221 1.00 92.12 85 LYS A N 1
ATOM 618 C CA . LYS A 1 85 ? -8.613 13.604 7.607 1.00 92.12 85 LYS A CA 1
ATOM 619 C C . LYS A 1 85 ? -9.012 14.058 9.017 1.00 92.12 85 LYS A C 1
ATOM 621 O O . LYS A 1 85 ? -9.559 15.141 9.183 1.00 92.12 85 LYS A O 1
ATOM 626 N N . ASN A 1 86 ? -8.834 13.178 9.996 1.00 89.69 86 ASN A N 1
ATOM 627 C CA . ASN A 1 86 ? -9.083 13.455 11.406 1.00 89.69 86 ASN A CA 1
ATOM 628 C C . ASN A 1 86 ? -7.945 12.847 12.233 1.00 89.69 86 ASN A C 1
ATOM 630 O O . ASN A 1 86 ? -7.572 11.698 11.989 1.00 89.69 86 ASN A O 1
ATOM 634 N N . PHE A 1 87 ? -7.408 13.601 13.193 1.00 91.19 87 PHE A N 1
ATOM 635 C CA . PHE A 1 87 ? -6.439 13.066 14.139 1.00 91.19 87 PHE A CA 1
ATOM 636 C C . PHE A 1 87 ? -7.179 12.238 15.191 1.00 91.19 87 PHE A C 1
ATOM 638 O O . PHE A 1 87 ? -7.720 12.756 16.164 1.00 91.19 87 PHE A O 1
ATOM 645 N N . ASN A 1 88 ? -7.248 10.934 14.948 1.00 89.88 88 ASN A N 1
ATOM 646 C CA . ASN A 1 88 ? -7.829 9.966 15.866 1.00 89.88 88 ASN A CA 1
ATOM 647 C C . ASN A 1 88 ? -7.005 8.672 15.780 1.00 89.88 88 ASN A C 1
ATOM 649 O O . ASN A 1 88 ? -7.268 7.855 14.888 1.00 89.88 88 ASN A O 1
ATOM 653 N N . PRO A 1 89 ? -5.968 8.526 16.627 1.00 91.44 89 PRO A N 1
ATOM 654 C CA . PRO A 1 89 ? -5.112 7.351 16.641 1.00 91.44 89 PRO A CA 1
ATOM 655 C C . PRO A 1 89 ? -5.890 6.044 16.751 1.00 91.44 89 PRO A C 1
ATOM 657 O O . PRO A 1 89 ? -6.938 5.963 17.390 1.00 91.44 89 PRO A O 1
ATOM 660 N N . VAL A 1 90 ? -5.352 4.996 16.141 1.00 92.94 90 VAL 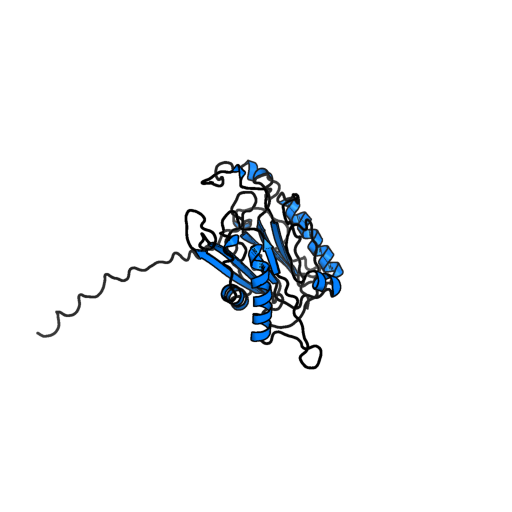A N 1
ATOM 661 C CA . VAL A 1 90 ? -5.930 3.648 16.183 1.00 92.94 90 VAL A CA 1
ATOM 662 C C . VAL A 1 90 ? -4.913 2.672 16.750 1.00 92.94 90 VAL A C 1
ATOM 664 O O . VAL A 1 90 ? -3.712 2.887 16.600 1.00 92.94 90 VAL A O 1
ATOM 667 N N . PHE A 1 91 ? -5.365 1.579 17.370 1.00 95.38 91 PHE A N 1
ATOM 668 C CA . PHE A 1 91 ? -4.451 0.470 17.652 1.00 95.38 91 PHE A CA 1
ATOM 669 C C . PHE A 1 91 ? -3.855 -0.061 16.353 1.00 95.38 91 PHE A C 1
ATOM 671 O O . PHE A 1 91 ? -4.503 0.061 15.320 1.00 95.38 91 PHE A O 1
ATOM 678 N N . SER A 1 92 ? -2.649 -0.626 16.386 1.00 94.19 92 SER A N 1
ATOM 679 C CA . SER A 1 92 ? -1.930 -1.168 15.230 1.00 94.19 92 SER A CA 1
ATOM 680 C C . SER A 1 92 ? -0.901 -2.224 15.636 1.00 94.19 92 SER A C 1
ATOM 682 O O . SER A 1 92 ? -0.570 -2.376 16.808 1.00 94.19 92 SER A O 1
ATOM 684 N N . GLY A 1 93 ? -0.441 -2.998 14.656 1.00 92.19 93 GLY A N 1
ATOM 685 C CA . GLY A 1 93 ? 0.558 -4.047 14.818 1.00 92.19 93 GLY A CA 1
ATOM 686 C C . GLY A 1 93 ? 1.284 -4.314 13.502 1.00 92.19 93 GLY A C 1
ATOM 687 O O . GLY A 1 93 ? 0.749 -4.058 12.422 1.00 92.19 93 GLY A O 1
ATOM 688 N N . ILE A 1 94 ? 2.515 -4.820 13.600 1.00 92.31 94 ILE A N 1
ATOM 689 C CA . ILE A 1 94 ? 3.434 -4.997 12.468 1.00 92.31 94 ILE A CA 1
ATOM 690 C C . ILE A 1 94 ? 4.005 -6.405 12.473 1.00 92.31 94 ILE A C 1
ATOM 692 O O . ILE A 1 94 ? 4.364 -6.925 13.524 1.00 92.31 94 ILE A O 1
ATOM 696 N N . PHE A 1 95 ? 4.163 -7.001 11.294 1.00 92.94 95 PHE A N 1
ATOM 697 C CA . PHE A 1 95 ? 4.862 -8.269 11.147 1.00 92.94 95 PHE A CA 1
ATOM 698 C C . PHE A 1 95 ? 5.742 -8.263 9.900 1.00 92.94 95 PHE A C 1
ATOM 700 O O . PHE A 1 95 ? 5.211 -8.159 8.810 1.00 92.94 95 PHE A O 1
ATOM 707 N N . SER A 1 96 ? 7.054 -8.454 10.038 1.00 92.12 96 SER A N 1
ATOM 708 C CA . SER A 1 96 ? 7.951 -8.640 8.890 1.00 92.12 96 SER A CA 1
ATOM 709 C C . SER A 1 96 ? 8.164 -10.132 8.620 1.00 92.12 96 SER A C 1
ATOM 711 O O . SER A 1 96 ? 8.523 -10.873 9.536 1.00 92.12 96 SER A O 1
ATOM 713 N N . LEU A 1 97 ? 7.919 -10.576 7.380 1.00 89.06 97 LEU A N 1
ATOM 714 C CA . LEU A 1 97 ? 8.225 -11.941 6.944 1.00 89.06 97 LEU A CA 1
ATOM 715 C C . LEU A 1 97 ? 9.669 -12.021 6.427 1.00 89.06 97 LEU A C 1
ATOM 717 O O . LEU A 1 97 ? 10.408 -12.915 6.830 1.00 89.06 97 LEU A O 1
ATOM 721 N N . ASN A 1 98 ? 10.072 -11.061 5.590 1.00 88.19 98 ASN A N 1
ATOM 722 C CA . ASN A 1 98 ? 11.452 -10.800 5.194 1.00 88.19 98 ASN A CA 1
ATOM 723 C C . ASN A 1 98 ? 11.704 -9.281 5.232 1.00 88.19 98 ASN A C 1
ATOM 725 O O . ASN A 1 98 ? 10.995 -8.518 4.582 1.00 88.19 98 ASN A O 1
ATOM 729 N N . GLY A 1 99 ? 12.705 -8.856 6.007 1.00 86.00 99 GLY A N 1
ATOM 730 C CA . GLY A 1 99 ? 12.979 -7.447 6.312 1.00 86.00 99 GLY A CA 1
ATOM 731 C C . GLY A 1 99 ? 13.936 -6.733 5.359 1.00 86.00 99 GLY A C 1
ATOM 732 O O . GLY A 1 99 ? 14.571 -5.7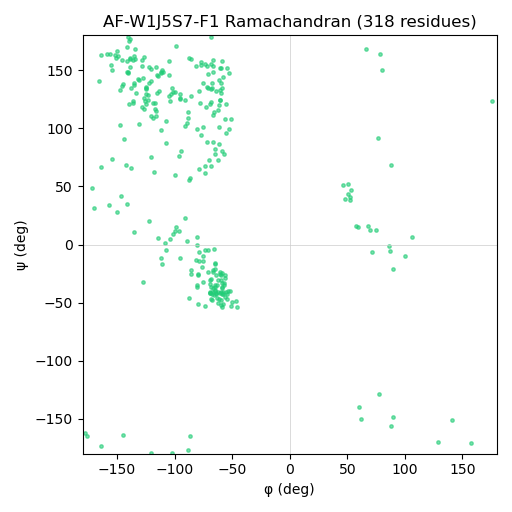71 5.775 1.00 86.00 99 GLY A O 1
ATOM 733 N N . ASN A 1 100 ? 14.108 -7.206 4.122 1.00 87.81 100 ASN A N 1
ATOM 734 C CA . ASN A 1 100 ? 14.882 -6.483 3.110 1.00 87.81 100 ASN A CA 1
ATOM 735 C C . ASN A 1 100 ? 14.062 -5.336 2.482 1.00 87.81 100 ASN A C 1
ATOM 737 O O . ASN A 1 100 ? 13.731 -5.391 1.296 1.00 87.81 100 ASN A O 1
ATOM 741 N N . GLY A 1 101 ? 13.713 -4.332 3.283 1.00 89.44 101 GLY A N 1
ATOM 742 C CA . GLY A 1 101 ? 12.929 -3.166 2.880 1.00 89.44 101 GLY A CA 1
ATOM 743 C C . GLY A 1 101 ? 13.035 -2.033 3.901 1.00 89.44 101 GLY A C 1
ATOM 744 O O . GLY A 1 101 ? 13.841 -2.097 4.834 1.00 89.44 101 GLY A O 1
ATOM 745 N N . GLU A 1 102 ? 12.254 -0.976 3.689 1.00 92.50 102 GLU A N 1
ATOM 746 C CA . GLU A 1 102 ? 12.164 0.149 4.619 1.00 92.50 102 GLU A CA 1
ATOM 747 C C . GLU A 1 102 ? 10.718 0.424 5.047 1.00 92.50 102 GLU A C 1
ATOM 749 O O . GLU A 1 102 ? 9.798 0.534 4.226 1.00 92.50 102 GLU A O 1
ATOM 754 N N . MET A 1 103 ? 10.534 0.633 6.353 1.00 95.25 103 MET A N 1
ATOM 755 C CA . MET A 1 103 ? 9.274 1.102 6.907 1.00 95.25 103 MET A CA 1
ATOM 756 C C . MET A 1 103 ? 9.481 1.982 8.135 1.00 95.25 103 MET A C 1
ATOM 758 O O . MET A 1 103 ? 9.683 1.511 9.263 1.00 95.25 103 MET A O 1
ATOM 762 N N . THR A 1 104 ? 9.342 3.290 7.920 1.00 97.56 104 THR A N 1
ATOM 763 C CA . THR A 1 104 ? 9.442 4.287 8.985 1.00 97.56 104 THR A CA 1
ATOM 764 C C . THR A 1 104 ? 8.295 4.145 9.982 1.00 97.56 104 THR A C 1
ATOM 766 O O . THR A 1 104 ? 7.253 3.567 9.682 1.00 97.56 104 THR A O 1
ATOM 769 N N . GLY A 1 105 ? 8.478 4.657 11.201 1.00 95.62 105 GLY A N 1
ATOM 770 C CA . GLY A 1 105 ? 7.447 4.620 12.248 1.00 95.62 105 GLY A CA 1
ATOM 771 C C . GLY A 1 105 ? 7.185 3.230 12.844 1.00 95.62 105 GLY A C 1
ATOM 772 O O . GLY A 1 105 ? 6.488 3.125 13.851 1.00 95.62 105 GLY A O 1
ATOM 773 N N . SER A 1 106 ? 7.789 2.172 12.295 1.00 93.88 106 SER A N 1
ATOM 774 C CA . SER A 1 106 ? 7.584 0.788 12.731 1.00 93.88 106 SER A CA 1
ATOM 775 C C . SER A 1 106 ? 7.930 0.553 14.202 1.00 93.88 106 SER A C 1
ATOM 777 O O . SER A 1 106 ? 7.148 -0.067 14.921 1.00 93.88 106 SER A O 1
ATOM 779 N N . GLN A 1 107 ? 9.042 1.118 14.676 1.00 95.19 107 GLN A N 1
ATOM 780 C CA . GLN A 1 107 ? 9.442 1.049 16.086 1.00 95.19 107 GLN A CA 1
ATOM 781 C C . GLN A 1 107 ? 8.374 1.631 17.018 1.00 95.19 107 GLN A C 1
ATOM 783 O O . GLN A 1 107 ? 8.056 1.035 18.041 1.00 95.19 107 GLN A O 1
ATOM 788 N N . TRP A 1 108 ? 7.773 2.765 16.648 1.00 94.69 108 TRP A N 1
ATOM 789 C CA . TRP A 1 108 ? 6.737 3.392 17.468 1.00 94.69 108 TRP A CA 1
ATOM 790 C C . TRP A 1 108 ? 5.450 2.583 17.495 1.00 94.69 108 TRP A C 1
ATOM 792 O O . TRP A 1 108 ? 4.847 2.432 18.553 1.00 94.69 108 TRP A O 1
ATOM 802 N N . VAL A 1 109 ? 5.045 2.022 16.356 1.00 94.25 109 VAL A N 1
ATOM 803 C CA . VAL A 1 109 ? 3.879 1.136 16.302 1.00 94.25 109 VAL A CA 1
ATOM 804 C C . VAL A 1 109 ? 4.108 -0.115 17.154 1.00 94.25 109 VAL A C 1
ATOM 806 O O . VAL A 1 109 ? 3.190 -0.549 17.841 1.00 94.25 109 VAL A O 1
ATOM 809 N N . GLN A 1 110 ? 5.310 -0.694 17.131 1.00 93.38 110 GLN A N 1
ATOM 810 C CA . GLN A 1 110 ? 5.643 -1.868 17.946 1.00 93.38 110 GLN A CA 1
ATOM 811 C C . GLN A 1 110 ? 5.663 -1.556 19.445 1.00 93.38 110 GLN A C 1
ATOM 813 O O . GLN A 1 110 ? 5.164 -2.357 20.229 1.00 93.38 110 GLN A O 1
ATOM 818 N N . GLU A 1 111 ? 6.206 -0.401 19.828 1.00 95.94 111 GLU A N 1
ATOM 819 C CA . GLU A 1 111 ? 6.311 0.017 21.227 1.00 95.94 111 GLU A CA 1
ATOM 820 C C . GLU A 1 111 ? 4.952 0.436 21.803 1.00 95.94 111 GLU A C 1
ATOM 822 O O . GLU A 1 111 ? 4.510 -0.059 22.837 1.00 95.94 111 GLU A O 1
ATOM 827 N N . SER A 1 112 ? 4.265 1.352 21.120 1.00 94.75 112 SER A N 1
ATOM 828 C CA . SER A 1 112 ? 3.031 1.966 21.621 1.00 94.75 112 SER A CA 1
ATOM 829 C C . SER A 1 112 ? 1.782 1.143 21.311 1.00 94.75 112 SER A C 1
ATOM 831 O O . SER A 1 112 ? 0.762 1.267 21.989 1.00 94.75 112 SER A O 1
ATOM 833 N N . GLY A 1 113 ? 1.825 0.328 20.254 1.00 93.94 113 GLY A N 1
ATOM 834 C CA . GLY A 1 113 ? 0.641 -0.303 19.688 1.00 93.94 113 GLY A CA 1
ATOM 835 C C . GLY A 1 113 ? -0.303 0.677 18.988 1.00 93.94 113 GLY A C 1
ATOM 836 O O . GLY A 1 113 ? -1.431 0.286 18.696 1.00 93.94 113 GLY A O 1
ATOM 837 N N . PHE A 1 114 ? 0.108 1.922 18.721 1.00 93.38 114 PHE A N 1
ATOM 838 C CA . PHE A 1 114 ? -0.706 2.943 18.058 1.00 93.38 114 PHE A CA 1
ATOM 839 C C . PHE A 1 114 ? -0.210 3.277 16.649 1.00 93.38 114 PHE A C 1
ATOM 841 O O . PHE A 1 114 ? 0.980 3.261 16.349 1.00 93.38 114 PHE A O 1
ATOM 848 N N . LEU A 1 115 ? -1.156 3.636 15.784 1.00 93.44 115 LEU A N 1
ATOM 849 C CA . LEU A 1 115 ? -0.934 4.329 14.524 1.00 93.44 115 LEU A CA 1
ATOM 850 C C . LEU A 1 115 ? -1.622 5.694 14.598 1.00 93.44 115 LEU A C 1
ATOM 852 O O . LEU A 1 115 ? -2.848 5.787 14.663 1.00 93.44 115 LEU A O 1
ATOM 856 N N . GLU A 1 116 ? -0.816 6.747 14.558 1.00 93.19 116 GLU A N 1
ATOM 857 C CA . GLU A 1 116 ? -1.261 8.137 14.739 1.00 93.19 116 GLU A CA 1
ATOM 858 C C . GLU A 1 116 ? -1.245 8.940 13.433 1.00 93.19 116 GLU A C 1
ATOM 860 O O . GLU A 1 116 ? -1.672 10.091 13.389 1.00 93.19 116 GLU A O 1
ATOM 865 N N . THR A 1 117 ? -0.746 8.338 12.353 1.00 95.06 117 THR A N 1
ATOM 866 C CA . THR A 1 117 ? -0.519 8.996 11.065 1.00 95.06 117 THR A CA 1
ATOM 867 C C . THR A 1 117 ? -1.194 8.224 9.929 1.00 95.06 117 THR A C 1
ATOM 869 O O . THR A 1 117 ? -1.521 7.042 10.084 1.00 95.06 117 THR A O 1
ATOM 872 N N . PRO A 1 118 ? -1.424 8.860 8.766 1.00 96.56 118 PRO A N 1
ATOM 873 C CA . PRO A 1 118 ? -1.695 8.132 7.539 1.00 96.56 118 PRO A CA 1
ATOM 874 C C . PRO A 1 118 ? -0.546 7.189 7.191 1.00 96.56 118 PRO A C 1
ATOM 876 O O . PRO A 1 118 ? 0.607 7.407 7.552 1.00 96.56 118 PRO A O 1
ATOM 879 N N . ILE A 1 119 ? -0.878 6.185 6.400 1.00 98.12 119 ILE A N 1
ATOM 880 C CA . ILE A 1 119 ? 0.070 5.228 5.853 1.00 98.12 119 ILE A CA 1
ATOM 881 C C . ILE A 1 119 ? 0.371 5.635 4.429 1.00 98.12 119 ILE A C 1
ATOM 883 O O . ILE A 1 119 ? -0.562 5.855 3.649 1.00 98.12 119 ILE A O 1
ATOM 887 N N . LEU A 1 120 ? 1.647 5.694 4.069 1.00 98.69 120 LEU A N 1
ATOM 888 C CA . LEU A 1 120 ? 2.039 5.978 2.699 1.00 98.69 120 LEU A CA 1
ATOM 889 C C . LEU A 1 120 ? 2.910 4.867 2.128 1.00 98.69 120 LEU A C 1
ATOM 891 O O . LEU A 1 120 ? 3.792 4.339 2.798 1.00 98.69 120 LEU A O 1
ATOM 895 N N . ILE A 1 121 ? 2.646 4.526 0.870 1.00 98.62 121 ILE A N 1
ATOM 896 C CA . ILE A 1 121 ? 3.386 3.519 0.114 1.00 98.62 121 ILE A CA 1
ATOM 897 C C . ILE A 1 121 ? 3.937 4.176 -1.150 1.00 98.62 121 ILE A C 1
ATOM 899 O O . ILE A 1 121 ? 3.193 4.838 -1.880 1.00 98.62 121 ILE A O 1
ATOM 903 N N . THR A 1 122 ? 5.236 4.028 -1.395 1.00 98.81 122 THR A N 1
ATOM 904 C CA . THR A 1 122 ? 5.966 4.679 -2.498 1.00 98.81 122 THR A CA 1
ATOM 905 C C . THR A 1 122 ? 7.062 3.759 -3.059 1.00 98.81 122 THR A C 1
ATOM 907 O O . THR A 1 122 ? 7.017 2.550 -2.825 1.00 98.81 122 THR A O 1
ATOM 910 N N . ASN A 1 123 ? 8.019 4.300 -3.819 1.00 98.31 123 ASN A N 1
ATOM 911 C CA . ASN A 1 123 ? 9.249 3.593 -4.187 1.00 98.31 123 ASN A CA 1
ATOM 912 C C . ASN A 1 123 ? 10.346 3.718 -3.119 1.00 98.31 123 ASN A C 1
ATOM 914 O O . ASN A 1 123 ? 10.362 4.675 -2.341 1.00 98.31 123 ASN A O 1
ATOM 918 N N . THR A 1 124 ? 11.310 2.797 -3.153 1.00 96.94 124 THR A N 1
ATOM 919 C CA . THR A 1 124 ? 12.404 2.677 -2.175 1.00 96.94 124 THR A CA 1
ATOM 920 C C . THR A 1 124 ? 13.146 3.984 -1.914 1.00 96.94 124 THR A C 1
ATOM 922 O O . THR A 1 124 ? 13.312 4.402 -0.772 1.00 96.94 124 THR A O 1
ATOM 925 N N . HIS A 1 125 ? 13.567 4.687 -2.967 1.00 98.06 125 HIS A N 1
ATOM 926 C CA . HIS A 1 125 ? 14.392 5.893 -2.825 1.00 98.06 125 HIS A CA 1
ATOM 927 C C . HIS A 1 125 ? 13.579 7.148 -2.481 1.00 98.06 125 HIS A C 1
ATOM 929 O O . HIS A 1 125 ? 14.144 8.228 -2.321 1.00 98.06 125 HIS A O 1
ATOM 935 N N . SER A 1 126 ? 12.256 7.024 -2.354 1.00 98.75 126 SER A N 1
ATOM 936 C CA . SER A 1 126 ? 11.351 8.134 -2.052 1.00 98.75 126 SER A CA 1
ATOM 937 C C . SER A 1 126 ? 10.777 8.086 -0.635 1.00 98.75 126 SER A C 1
ATOM 939 O O . SER A 1 126 ? 10.010 8.978 -0.276 1.00 98.75 126 SER A O 1
ATOM 941 N N . VAL A 1 127 ? 11.147 7.103 0.196 1.00 98.69 127 VAL A N 1
ATOM 942 C CA . VAL A 1 127 ? 10.648 6.994 1.581 1.00 98.69 127 VAL A CA 1
ATOM 943 C C . VAL A 1 127 ? 10.895 8.279 2.376 1.00 98.69 127 VAL A C 1
ATOM 945 O O . VAL A 1 127 ? 9.965 8.808 2.983 1.00 98.69 127 VAL A O 1
ATOM 948 N N . GLY A 1 128 ? 12.109 8.839 2.310 1.00 98.69 128 GLY A N 1
ATOM 949 C CA . GLY A 1 128 ? 12.475 10.051 3.054 1.00 98.69 128 GLY A CA 1
ATOM 950 C C . GLY A 1 128 ? 11.595 11.262 2.720 1.00 98.69 128 GLY A C 1
ATOM 951 O O . GLY A 1 128 ? 10.959 11.831 3.607 1.00 98.69 128 GLY A O 1
ATOM 952 N N . VAL A 1 129 ? 11.473 11.613 1.432 1.00 98.81 129 VAL A N 1
ATOM 953 C CA . VAL A 1 129 ? 10.653 12.766 1.008 1.00 98.81 129 VAL A CA 1
ATOM 954 C C . VAL A 1 129 ? 9.173 12.566 1.337 1.00 98.81 129 VAL A C 1
ATOM 956 O O . VAL A 1 129 ? 8.489 13.522 1.707 1.00 98.81 129 VAL A O 1
ATOM 959 N N . VAL A 1 130 ? 8.670 11.330 1.250 1.00 98.94 130 VAL A N 1
ATOM 960 C CA . VAL A 1 130 ? 7.281 11.008 1.596 1.00 98.94 130 VAL A CA 1
ATOM 961 C C . VAL A 1 130 ? 7.047 11.132 3.102 1.00 98.94 130 VAL A C 1
ATOM 963 O O . VAL A 1 130 ? 6.047 11.729 3.510 1.00 98.94 130 VAL A O 1
ATOM 966 N N . ARG A 1 131 ? 7.984 10.665 3.933 1.00 98.75 131 ARG A N 1
ATOM 967 C CA . ARG A 1 131 ? 7.933 10.801 5.395 1.00 98.75 131 ARG A CA 1
ATOM 968 C C . ARG A 1 131 ? 7.901 12.267 5.818 1.00 98.75 131 ARG A C 1
ATOM 970 O O . ARG A 1 131 ? 6.988 12.666 6.540 1.00 98.75 131 ARG A O 1
ATOM 977 N N . ASP A 1 132 ? 8.830 13.085 5.330 1.00 98.75 132 ASP A N 1
ATOM 978 C CA . ASP A 1 132 ? 8.928 14.501 5.722 1.00 98.75 132 ASP A CA 1
ATOM 979 C C . ASP A 1 132 ? 7.727 15.324 5.233 1.00 98.75 132 ASP A C 1
ATOM 981 O O . ASP A 1 132 ? 7.193 16.188 5.940 1.00 98.75 132 ASP A O 1
ATOM 985 N N . SER A 1 133 ? 7.235 15.008 4.035 1.00 98.88 133 SER A N 1
ATOM 986 C CA . SER A 1 133 ? 6.048 15.654 3.474 1.00 98.88 133 SER A CA 1
ATOM 987 C C . SER A 1 133 ? 4.768 15.263 4.214 1.00 98.88 133 SER A C 1
ATOM 989 O O . SER A 1 133 ? 3.859 16.082 4.311 1.00 98.88 133 SER A O 1
ATOM 991 N N . THR A 1 134 ? 4.693 14.050 4.773 1.00 98.69 134 THR A N 1
ATOM 992 C CA . THR A 1 134 ? 3.551 13.616 5.598 1.00 98.69 134 THR A CA 1
ATOM 993 C C . THR A 1 134 ? 3.469 14.418 6.890 1.00 98.69 134 THR A C 1
ATOM 995 O O . THR A 1 134 ? 2.389 14.888 7.239 1.00 98.69 134 THR A O 1
ATOM 998 N N . ILE A 1 135 ? 4.606 14.648 7.558 1.00 98.31 135 ILE A N 1
ATOM 999 C CA . ILE A 1 135 ? 4.677 15.524 8.741 1.00 98.31 135 ILE A CA 1
ATOM 1000 C C . ILE A 1 135 ? 4.188 16.924 8.391 1.00 98.31 135 ILE A C 1
ATOM 1002 O O . ILE A 1 135 ? 3.294 17.445 9.054 1.00 98.31 135 ILE A O 1
ATOM 1006 N N . SER A 1 136 ? 4.732 17.500 7.315 1.00 98.38 136 SER A N 1
ATOM 1007 C CA . SER A 1 136 ? 4.330 18.832 6.854 1.00 98.38 136 SER A CA 1
ATOM 1008 C C . SER A 1 136 ? 2.821 18.903 6.589 1.00 98.38 136 SER A C 1
ATOM 1010 O O . SER A 1 136 ? 2.159 19.825 7.049 1.00 98.38 136 SER A O 1
ATOM 1012 N N . TRP A 1 137 ? 2.253 17.900 5.908 1.00 98.62 137 TRP A N 1
ATOM 1013 C CA . TRP A 1 137 ? 0.821 17.863 5.604 1.00 98.62 137 TRP A CA 1
ATOM 1014 C C . TRP A 1 137 ? -0.040 17.771 6.866 1.00 98.62 137 TRP A C 1
ATOM 1016 O O . TRP A 1 137 ? -1.063 18.449 6.952 1.00 98.62 137 TRP A O 1
A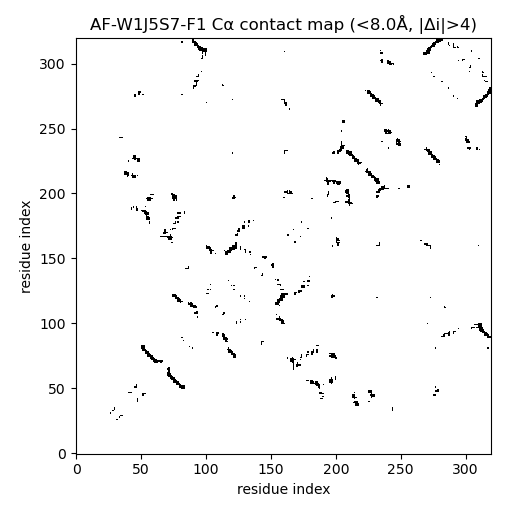TOM 1026 N N . MET A 1 138 ? 0.355 16.957 7.849 1.00 97.44 138 MET A N 1
ATOM 1027 C CA . MET A 1 138 ? -0.385 16.839 9.109 1.00 97.44 138 MET A CA 1
ATOM 1028 C C . MET A 1 138 ? -0.374 18.153 9.896 1.00 97.44 138 MET A C 1
ATOM 1030 O O . MET A 1 138 ? -1.426 18.562 10.382 1.00 97.44 138 MET A O 1
ATOM 1034 N N . ILE A 1 139 ? 0.771 18.841 9.959 1.00 95.62 139 ILE A N 1
ATOM 1035 C CA . ILE A 1 139 ? 0.894 20.160 10.600 1.00 95.62 139 ILE A CA 1
ATOM 1036 C C . ILE A 1 139 ? 0.019 21.193 9.877 1.00 95.62 139 ILE A C 1
ATOM 1038 O O . ILE A 1 139 ? -0.813 21.834 10.514 1.00 95.62 139 ILE A O 1
ATOM 1042 N N . ASP A 1 140 ? 0.130 21.295 8.548 1.00 96.88 140 ASP A N 1
ATOM 1043 C CA . ASP A 1 140 ? -0.628 22.262 7.737 1.00 96.88 140 ASP A CA 1
ATOM 1044 C C . ASP A 1 140 ? -2.153 22.080 7.852 1.00 96.88 140 ASP A C 1
ATOM 1046 O O . ASP A 1 140 ? -2.914 23.023 7.643 1.00 96.88 140 ASP A O 1
ATOM 1050 N N . ASN A 1 141 ? -2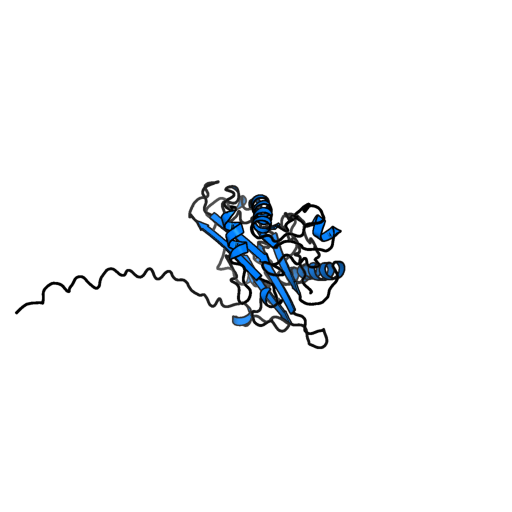.616 20.866 8.169 1.00 96.12 141 ASN A N 1
ATOM 1051 C CA . ASN A 1 141 ? -4.037 20.540 8.317 1.00 96.12 141 ASN A CA 1
ATOM 1052 C C . ASN A 1 141 ? -4.493 20.459 9.784 1.00 96.12 141 ASN A C 1
ATOM 1054 O O . ASN A 1 141 ? -5.621 20.033 10.035 1.00 96.12 141 ASN A O 1
ATOM 1058 N N . ASN A 1 142 ? -3.646 20.852 10.743 1.00 93.19 142 ASN A N 1
ATOM 1059 C CA . ASN A 1 142 ? -3.921 20.765 12.180 1.00 93.19 142 ASN A CA 1
ATOM 1060 C C . ASN A 1 142 ? -4.367 19.355 12.626 1.00 93.19 142 ASN A C 1
ATOM 1062 O O . ASN A 1 142 ? -5.296 19.183 13.414 1.00 93.19 142 ASN A O 1
ATOM 1066 N N . LEU A 1 143 ? -3.723 18.325 12.071 1.00 93.69 143 LEU A N 1
ATOM 1067 C CA . LEU A 1 143 ? -3.970 16.915 12.373 1.00 93.69 143 LEU A CA 1
ATOM 1068 C C . LEU A 1 143 ? -2.914 16.403 13.350 1.00 93.69 143 LEU A C 1
ATOM 1070 O O . LEU A 1 143 ? -2.149 15.498 13.029 1.00 93.69 143 LEU A O 1
ATOM 1074 N N . ILE A 1 144 ? -2.852 17.020 14.523 1.00 89.50 144 ILE A N 1
ATOM 1075 C CA . ILE A 1 144 ? -1.872 16.736 15.572 1.00 89.50 144 ILE A CA 1
ATOM 1076 C C . ILE A 1 144 ? -2.562 16.741 16.937 1.00 89.50 144 ILE A C 1
ATOM 1078 O O . ILE A 1 144 ? -3.563 17.433 17.122 1.00 89.50 144 ILE A O 1
ATOM 1082 N N . SER A 1 145 ? -2.014 16.000 17.901 1.00 84.44 145 SER A N 1
ATOM 1083 C CA . SER A 1 145 ? -2.397 16.120 19.311 1.00 84.44 145 SER A CA 1
ATOM 1084 C C . SER A 1 145 ? -1.202 16.605 20.125 1.00 84.44 145 SER A C 1
ATOM 1086 O O . SER A 1 145 ? -0.249 15.845 20.303 1.00 84.44 145 SER A O 1
ATOM 1088 N N . PRO A 1 146 ? -1.242 17.841 20.644 1.00 78.94 146 PRO A N 1
ATOM 1089 C CA . PRO A 1 146 ? -0.265 18.313 21.614 1.00 78.94 146 PRO A CA 1
ATOM 1090 C C . PRO A 1 146 ? -0.278 17.444 22.878 1.00 78.94 146 PRO A C 1
ATOM 1092 O O . PRO A 1 146 ? -1.345 17.081 23.371 1.00 78.94 146 PRO A O 1
ATOM 1095 N N . LEU A 1 147 ? 0.897 17.133 23.425 1.00 72.50 147 LEU A N 1
ATOM 1096 C CA . LEU A 1 147 ? 1.025 16.479 24.731 1.00 72.50 147 LEU A CA 1
ATOM 1097 C C . LEU A 1 147 ? 0.864 17.500 25.864 1.00 72.50 147 LEU A C 1
ATOM 1099 O O . LEU A 1 147 ? 0.089 17.292 26.795 1.00 72.50 147 LEU A O 1
ATOM 1103 N N . LYS A 1 148 ? 1.621 18.602 25.781 1.00 72.69 148 LYS A N 1
ATOM 1104 C CA . LYS A 1 148 ? 1.633 19.735 26.718 1.00 72.69 148 LYS A CA 1
ATOM 1105 C C . LYS A 1 148 ? 2.372 20.912 26.071 1.00 72.69 148 LYS A C 1
ATOM 1107 O O . LYS A 1 148 ? 3.385 20.672 25.427 1.00 72.69 148 LYS A O 1
ATOM 1112 N N . ASP A 1 149 ? 1.909 22.148 26.260 1.00 79.94 149 ASP A N 1
ATOM 1113 C CA . ASP A 1 149 ? 2.591 23.369 25.781 1.00 79.94 149 ASP A CA 1
ATOM 1114 C C . ASP A 1 149 ? 2.977 23.308 24.283 1.00 79.94 149 ASP A C 1
ATOM 1116 O O . ASP A 1 149 ? 4.100 23.632 23.907 1.00 79.94 149 ASP A O 1
ATOM 1120 N N . ASP A 1 150 ? 2.070 22.811 23.432 1.00 78.50 150 ASP A N 1
ATOM 1121 C CA . ASP A 1 150 ? 2.284 22.593 21.988 1.00 78.50 150 ASP A CA 1
ATOM 1122 C C . ASP A 1 150 ? 3.443 21.641 21.617 1.00 78.50 150 ASP A C 1
ATOM 1124 O O . ASP A 1 150 ? 3.843 21.556 20.456 1.00 78.50 150 ASP A O 1
ATOM 1128 N N . LEU A 1 151 ? 3.956 20.854 22.570 1.00 80.38 151 LEU A N 1
ATOM 1129 C CA . LEU A 1 151 ? 4.942 19.806 22.302 1.00 80.38 151 LEU A CA 1
ATOM 1130 C C . LEU A 1 151 ? 4.269 18.565 21.710 1.00 80.38 151 LEU A C 1
ATOM 1132 O O . LEU A 1 151 ? 3.413 17.942 22.343 1.00 80.38 151 LEU A O 1
ATOM 1136 N N . PHE A 1 152 ? 4.705 18.172 20.517 1.00 86.38 152 PHE A N 1
ATOM 1137 C CA . PHE A 1 152 ? 4.340 16.918 19.861 1.00 86.38 152 PHE A CA 1
ATOM 1138 C C . PHE A 1 152 ? 5.471 16.455 18.933 1.00 86.38 152 PHE A C 1
ATOM 1140 O O . PHE A 1 152 ? 6.345 17.230 18.544 1.00 86.38 152 PHE A O 1
ATOM 1147 N N . TRP A 1 153 ? 5.439 15.184 18.545 1.00 91.12 153 TRP A N 1
ATOM 1148 C CA . TRP A 1 153 ? 6.255 14.631 17.468 1.00 91.12 153 TRP A CA 1
ATOM 1149 C C . TRP A 1 153 ? 5.383 13.734 16.597 1.00 91.12 153 TRP A C 1
ATOM 1151 O O . TRP A 1 153 ? 4.338 13.254 17.024 1.00 91.12 153 TRP A O 1
ATOM 1161 N N . LEU A 1 154 ? 5.814 13.508 15.359 1.00 93.75 154 LEU A N 1
ATOM 1162 C CA . LEU A 1 154 ? 5.144 12.603 14.435 1.00 93.75 154 LEU A CA 1
ATOM 1163 C C . LEU A 1 154 ? 6.150 11.573 13.938 1.00 93.75 154 LEU A C 1
ATOM 1165 O O . LEU A 1 154 ? 7.259 11.916 13.517 1.00 93.75 154 LEU A O 1
ATOM 1169 N N . LEU A 1 155 ? 5.734 10.309 13.945 1.00 95.75 155 LEU A N 1
ATOM 1170 C CA . LEU A 1 155 ? 6.506 9.179 13.434 1.00 95.75 155 LEU A CA 1
ATOM 1171 C C . LEU A 1 155 ? 5.702 8.504 12.312 1.00 95.75 155 LEU A C 1
ATOM 1173 O O . LEU A 1 155 ? 5.078 7.470 12.552 1.00 95.75 155 LEU A O 1
ATOM 1177 N N . PRO A 1 156 ? 5.648 9.109 11.103 1.00 96.50 156 PRO A N 1
ATOM 1178 C CA . PRO A 1 156 ? 4.840 8.585 10.011 1.00 96.50 156 PRO A CA 1
ATOM 1179 C C . PRO A 1 156 ? 5.207 7.162 9.630 1.00 96.50 156 PRO A C 1
ATOM 1181 O O . PRO A 1 156 ? 6.394 6.819 9.588 1.00 96.50 156 PRO A O 1
ATOM 1184 N N . VAL A 1 157 ? 4.193 6.381 9.263 1.00 97.50 157 VAL A N 1
ATOM 1185 C CA . VAL A 1 157 ? 4.409 5.083 8.628 1.00 97.50 157 VAL A CA 1
ATOM 1186 C C . VAL A 1 157 ? 4.480 5.262 7.119 1.00 97.50 157 VAL A C 1
ATOM 1188 O O . VAL A 1 157 ? 3.471 5.480 6.443 1.00 97.50 157 VAL A O 1
ATOM 1191 N N . VAL A 1 158 ? 5.699 5.183 6.594 1.00 98.44 158 VAL A N 1
ATOM 1192 C CA . VAL A 1 158 ? 5.990 5.218 5.163 1.00 98.44 158 VAL A CA 1
ATOM 1193 C C . VAL A 1 158 ? 6.782 3.980 4.811 1.00 98.44 158 VAL A C 1
ATOM 1195 O O . VAL A 1 158 ? 7.787 3.692 5.451 1.00 98.44 158 VAL A O 1
ATOM 1198 N N . THR A 1 159 ? 6.327 3.274 3.786 1.00 97.31 159 THR A N 1
ATOM 1199 C CA . THR A 1 159 ? 6.951 2.046 3.301 1.00 97.31 159 THR A CA 1
ATOM 1200 C C . THR A 1 159 ? 6.977 2.011 1.782 1.00 97.31 159 THR A C 1
ATOM 1202 O O . THR A 1 159 ? 6.511 2.937 1.105 1.00 97.31 159 THR A O 1
ATOM 1205 N N . GLU A 1 160 ? 7.582 0.976 1.222 1.00 97.25 160 GLU A N 1
ATOM 1206 C CA . GLU A 1 160 ? 8.027 0.995 -0.153 1.00 97.25 160 GLU A CA 1
ATOM 1207 C C . GLU A 1 160 ? 8.032 -0.373 -0.822 1.00 97.25 160 GLU A C 1
ATOM 1209 O O . GLU A 1 160 ? 8.027 -1.419 -0.181 1.00 97.25 160 GLU A O 1
ATOM 1214 N N . THR A 1 161 ? 8.044 -0.338 -2.152 1.00 95.75 161 THR A N 1
ATOM 1215 C CA . THR A 1 161 ? 8.588 -1.432 -2.953 1.00 95.75 161 THR A CA 1
ATOM 1216 C C . THR A 1 161 ? 9.476 -0.872 -4.064 1.00 95.75 161 THR A C 1
ATOM 1218 O O . THR A 1 161 ? 9.343 0.289 -4.452 1.00 95.75 161 THR A O 1
ATOM 1221 N N . TRP A 1 162 ? 10.364 -1.687 -4.631 1.00 95.19 162 TRP A N 1
ATOM 1222 C CA . TRP A 1 162 ? 11.362 -1.218 -5.599 1.00 95.19 162 TRP A CA 1
ATOM 1223 C C . TRP A 1 162 ? 10.863 -1.241 -7.056 1.00 95.19 162 TRP A C 1
ATOM 1225 O O . TRP A 1 162 ? 10.676 -2.312 -7.628 1.00 95.19 162 TRP A O 1
ATOM 1235 N N . ASP A 1 163 ? 10.709 -0.076 -7.699 1.00 95.94 163 ASP A N 1
ATOM 1236 C CA . ASP A 1 163 ? 10.230 0.055 -9.092 1.00 95.94 163 ASP A CA 1
ATOM 1237 C C . ASP A 1 163 ? 11.326 0.259 -10.152 1.00 95.94 163 ASP A C 1
ATOM 1239 O O . ASP A 1 163 ? 11.026 0.555 -11.313 1.00 95.94 163 ASP A O 1
ATOM 1243 N N . GLY A 1 164 ? 12.603 0.071 -9.811 1.00 93.50 164 GLY A N 1
ATOM 1244 C CA . GLY A 1 164 ? 13.722 0.413 -10.699 1.00 93.50 164 GLY A CA 1
ATOM 1245 C C . GLY A 1 164 ? 13.829 -0.402 -11.999 1.00 93.50 164 GLY A C 1
ATOM 1246 O O . GLY A 1 164 ? 14.684 -0.102 -12.829 1.00 93.50 164 GLY A O 1
ATOM 1247 N N . ILE A 1 165 ? 12.967 -1.406 -12.217 1.00 91.50 165 ILE A N 1
ATOM 1248 C CA . ILE A 1 165 ? 12.817 -2.061 -13.531 1.00 91.50 165 ILE A CA 1
ATOM 1249 C C . ILE A 1 165 ? 12.158 -1.115 -14.543 1.00 91.50 165 ILE A C 1
ATOM 1251 O O . ILE A 1 165 ? 12.552 -1.094 -15.708 1.00 91.50 165 ILE A O 1
ATOM 1255 N N . LEU A 1 166 ? 11.128 -0.375 -14.120 1.00 94.50 166 LEU A N 1
ATOM 1256 C CA . LEU A 1 166 ? 10.297 0.458 -15.000 1.00 94.50 166 LEU A CA 1
ATOM 1257 C C . LEU A 1 166 ? 10.489 1.959 -14.764 1.00 94.50 166 LEU A C 1
ATOM 1259 O O . LEU A 1 166 ? 10.087 2.759 -15.609 1.00 94.50 166 LEU A O 1
ATOM 1263 N N . ASN A 1 167 ? 11.070 2.336 -13.628 1.00 97.38 167 ASN A N 1
ATOM 1264 C CA . ASN A 1 167 ? 11.208 3.710 -13.175 1.00 97.38 167 ASN A CA 1
ATOM 1265 C C . ASN A 1 167 ? 12.677 4.142 -13.099 1.00 97.38 167 ASN A C 1
ATOM 1267 O O . ASN A 1 167 ? 13.548 3.377 -12.682 1.00 97.38 167 ASN A O 1
ATOM 1271 N N . ASP A 1 168 ? 12.937 5.414 -13.390 1.00 97.69 168 ASP A N 1
ATOM 1272 C CA . ASP A 1 168 ? 14.148 6.105 -12.956 1.00 97.69 168 ASP A CA 1
ATOM 1273 C C . ASP A 1 168 ? 14.135 6.343 -11.435 1.00 97.69 168 ASP A C 1
ATOM 1275 O O . ASP A 1 168 ? 13.946 7.458 -10.945 1.00 97.69 168 ASP A O 1
ATOM 1279 N N . ILE A 1 169 ? 14.324 5.270 -10.666 1.00 96.88 169 ILE A N 1
ATOM 1280 C CA . ILE A 1 169 ? 14.256 5.317 -9.200 1.00 96.88 169 ILE A CA 1
ATOM 1281 C C . ILE A 1 169 ? 15.336 6.228 -8.592 1.00 96.88 169 ILE A C 1
ATOM 1283 O O . ILE A 1 169 ? 15.115 6.884 -7.576 1.00 96.88 169 ILE A O 1
ATOM 1287 N N . ASN A 1 170 ? 16.493 6.336 -9.250 1.00 97.88 170 ASN A N 1
ATOM 1288 C CA . ASN A 1 170 ? 17.609 7.173 -8.803 1.00 97.88 170 ASN A CA 1
ATOM 1289 C C . ASN A 1 170 ? 17.416 8.661 -9.115 1.00 97.88 170 ASN A C 1
ATOM 1291 O O . ASN A 1 170 ? 18.124 9.487 -8.547 1.00 97.88 170 ASN A O 1
ATOM 1295 N N . GLY A 1 171 ? 16.457 9.019 -9.970 1.00 98.19 171 GLY A N 1
ATOM 1296 C CA . GLY A 1 171 ? 16.085 10.412 -10.204 1.00 98.19 171 GLY A CA 1
ATOM 1297 C C . GLY A 1 171 ? 15.247 11.040 -9.085 1.00 98.19 171 GLY A C 1
ATOM 1298 O O . GLY A 1 171 ? 15.064 12.256 -9.083 1.00 98.19 171 GLY A O 1
ATOM 1299 N N . MET A 1 172 ? 14.763 10.243 -8.117 1.00 98.12 172 MET A N 1
ATOM 1300 C CA . MET A 1 172 ? 14.018 10.714 -6.936 1.00 98.12 172 MET A CA 1
ATOM 1301 C C . MET A 1 172 ? 12.854 11.655 -7.307 1.00 98.12 172 MET A C 1
ATOM 1303 O O . MET A 1 172 ? 12.729 12.782 -6.818 1.00 98.12 172 MET A O 1
ATOM 1307 N N . HIS A 1 173 ? 12.005 11.190 -8.227 1.00 98.69 173 HIS A N 1
ATOM 1308 C CA . HIS A 1 173 ? 10.954 11.987 -8.879 1.00 98.69 173 HIS A CA 1
ATOM 1309 C C . HIS A 1 173 ? 9.721 12.269 -8.012 1.00 98.69 173 HIS A C 1
ATOM 1311 O O . HIS A 1 173 ? 8.925 13.149 -8.333 1.00 98.69 173 HIS A O 1
ATOM 1317 N N . VAL A 1 174 ? 9.547 11.562 -6.894 1.00 98.88 174 VAL A N 1
ATOM 1318 C CA . VAL A 1 174 ? 8.490 11.884 -5.925 1.00 98.88 174 VAL A CA 1
ATOM 1319 C C . VAL A 1 174 ? 8.859 13.177 -5.191 1.00 98.88 174 VAL A C 1
ATOM 1321 O O . VAL A 1 174 ? 10.000 13.363 -4.780 1.00 98.88 174 VAL A O 1
ATOM 1324 N N . LYS A 1 175 ? 7.885 14.079 -5.034 1.00 98.81 175 LYS A N 1
ATOM 1325 C CA . LYS A 1 175 ? 8.038 15.421 -4.454 1.00 98.81 175 LYS A CA 1
ATOM 1326 C C . LYS A 1 175 ? 6.910 15.679 -3.455 1.00 98.81 175 LYS A C 1
ATOM 1328 O O . LYS A 1 175 ? 5.927 14.931 -3.428 1.00 98.81 175 LYS A O 1
ATOM 1333 N N . LYS A 1 176 ? 7.034 16.743 -2.658 1.00 98.81 176 LYS A N 1
ATOM 1334 C CA . LYS A 1 176 ? 6.057 17.121 -1.625 1.00 98.81 176 LYS A CA 1
ATOM 1335 C C . LYS A 1 176 ? 4.642 17.254 -2.189 1.00 98.81 176 LYS A C 1
ATOM 1337 O O . LYS A 1 176 ? 3.684 16.777 -1.585 1.00 98.81 176 LYS A O 1
ATOM 1342 N N . GLU A 1 177 ? 4.506 17.821 -3.380 1.00 98.81 177 GLU A N 1
ATOM 1343 C CA . GLU A 1 177 ? 3.222 18.076 -4.038 1.00 98.81 177 GLU A CA 1
ATOM 1344 C C . GLU A 1 177 ? 2.510 16.763 -4.383 1.00 98.81 177 GLU A C 1
ATOM 1346 O O . GLU A 1 177 ? 1.295 16.649 -4.224 1.00 98.81 177 GLU A O 1
ATOM 1351 N N . HIS A 1 178 ? 3.270 15.735 -4.775 1.00 98.88 178 HIS A N 1
ATOM 1352 C CA . HIS A 1 178 ? 2.741 14.397 -5.036 1.00 98.88 178 HIS A CA 1
ATOM 1353 C C . HIS A 1 178 ? 2.189 13.752 -3.757 1.00 98.88 178 HIS A C 1
ATOM 1355 O O . HIS A 1 178 ? 1.132 13.120 -3.788 1.00 98.88 178 HIS A O 1
ATOM 1361 N N . VAL A 1 179 ? 2.867 13.948 -2.625 1.00 98.94 179 VAL A N 1
ATOM 1362 C CA . VAL A 1 179 ? 2.434 13.445 -1.312 1.00 98.94 179 VAL A CA 1
ATOM 1363 C C . VAL A 1 179 ? 1.158 14.149 -0.858 1.00 98.94 179 VAL A C 1
ATOM 1365 O O . VAL A 1 179 ? 0.177 13.494 -0.505 1.00 98.94 179 VAL A O 1
ATOM 1368 N N . TYR A 1 180 ? 1.133 15.481 -0.951 1.00 98.88 180 TYR A N 1
ATOM 1369 C CA . TYR A 1 180 ? -0.043 16.287 -0.622 1.00 98.88 180 TYR A CA 1
ATOM 1370 C C . TYR A 1 180 ? -1.228 15.909 -1.507 1.00 98.88 180 TYR A C 1
ATOM 1372 O O . TYR A 1 180 ? -2.341 15.770 -1.005 1.00 98.88 180 TYR A O 1
ATOM 1380 N N . HIS A 1 181 ? -1.010 15.693 -2.806 1.00 98.88 181 HIS A N 1
ATOM 1381 C CA . HIS A 1 181 ? -2.060 15.248 -3.716 1.00 98.88 181 HIS A CA 1
ATOM 1382 C C . HIS A 1 181 ? -2.630 13.878 -3.313 1.00 98.88 181 HIS A C 1
ATOM 1384 O O . HIS A 1 181 ? -3.852 13.717 -3.242 1.00 98.88 181 HIS A O 1
ATOM 1390 N N . ALA A 1 182 ? -1.775 12.896 -3.005 1.00 98.88 182 ALA A N 1
ATOM 1391 C CA . ALA A 1 182 ? -2.222 11.573 -2.566 1.00 98.88 182 ALA A CA 1
ATOM 1392 C C . ALA A 1 182 ? -3.058 11.654 -1.276 1.00 98.88 182 ALA A C 1
ATOM 1394 O O . ALA A 1 182 ? -4.166 11.124 -1.229 1.00 98.88 182 ALA A O 1
ATOM 1395 N N . LEU A 1 183 ? -2.586 12.389 -0.265 1.00 98.81 183 LEU A N 1
ATOM 1396 C CA . LEU A 1 183 ? -3.308 12.586 0.998 1.00 98.81 183 LEU A CA 1
ATOM 1397 C C . LEU A 1 183 ? -4.620 13.364 0.802 1.00 98.81 183 LEU A C 1
ATOM 1399 O O . LEU A 1 183 ? -5.654 13.031 1.388 1.00 98.81 183 LEU A O 1
ATOM 1403 N N . ASN A 1 184 ? -4.613 14.389 -0.053 1.00 98.62 184 ASN A N 1
ATOM 1404 C CA . ASN A 1 184 ? -5.777 15.243 -0.256 1.00 98.62 184 ASN A CA 1
ATOM 1405 C C . ASN A 1 184 ? -6.882 14.597 -1.087 1.00 98.62 184 ASN A C 1
ATOM 1407 O O . ASN A 1 184 ? -8.053 14.874 -0.816 1.00 98.62 184 ASN A O 1
ATOM 1411 N N . SER A 1 185 ? -6.515 13.742 -2.044 1.00 98.00 185 SER A N 1
ATOM 1412 C CA . SER A 1 185 ? -7.440 13.005 -2.912 1.00 98.00 185 SER A CA 1
ATOM 1413 C C . SER A 1 185 ? -8.069 11.777 -2.244 1.00 98.00 185 SER A C 1
ATOM 1415 O O . SER A 1 185 ? -8.959 11.156 -2.833 1.00 98.00 185 SER A O 1
ATOM 1417 N N . ALA A 1 186 ? -7.640 11.428 -1.024 1.00 98.31 186 ALA A N 1
ATOM 1418 C CA . ALA A 1 186 ? -8.077 10.219 -0.346 1.00 98.31 186 ALA A CA 1
ATOM 1419 C C . ALA A 1 186 ? -9.594 10.179 -0.110 1.00 98.31 186 ALA A C 1
ATOM 1421 O O . ALA A 1 186 ? -10.175 11.053 0.543 1.00 98.31 186 ALA A O 1
ATOM 1422 N N . LYS A 1 187 ? -10.236 9.114 -0.600 1.00 97.88 187 LYS A N 1
ATOM 1423 C CA . LYS A 1 187 ? -11.685 8.893 -0.499 1.00 97.88 187 LYS A CA 1
ATOM 1424 C C . LYS A 1 187 ? -12.026 7.437 -0.182 1.00 97.88 187 LYS A C 1
ATOM 1426 O O . LYS A 1 187 ? -11.207 6.542 -0.361 1.00 97.88 187 LYS A O 1
ATOM 1431 N N . SER A 1 188 ? -13.239 7.225 0.322 1.00 97.12 188 SER A N 1
ATOM 1432 C CA . SER A 1 188 ? -13.822 5.888 0.491 1.00 97.12 188 SER A CA 1
ATOM 1433 C C . SER A 1 188 ? -14.563 5.469 -0.793 1.00 97.12 188 SER A C 1
ATOM 1435 O O . SER A 1 188 ? -14.575 6.213 -1.779 1.00 97.12 188 SER A O 1
ATOM 1437 N N . GLY A 1 189 ? -15.200 4.299 -0.786 1.00 96.69 189 GLY A N 1
ATOM 1438 C CA . GLY A 1 189 ? -15.889 3.729 -1.944 1.00 96.69 189 GLY A CA 1
ATOM 1439 C C . GLY A 1 189 ? -14.974 2.891 -2.833 1.00 96.69 189 GLY A C 1
ATOM 1440 O O . GLY A 1 189 ? -13.949 2.387 -2.378 1.00 96.69 189 GLY A O 1
ATOM 1441 N N . VAL A 1 190 ? -15.344 2.743 -4.107 1.00 95.88 190 VAL A N 1
ATOM 1442 C CA . VAL A 1 190 ? -14.516 2.046 -5.105 1.00 95.88 190 VAL A CA 1
ATOM 1443 C C . VAL A 1 190 ? -13.207 2.811 -5.320 1.00 95.88 190 VAL A C 1
ATOM 1445 O O . VAL A 1 190 ? -13.212 4.029 -5.524 1.00 95.88 190 VAL A O 1
ATOM 1448 N N . ILE A 1 191 ? -12.091 2.085 -5.298 1.00 96.56 191 ILE A N 1
ATOM 1449 C CA . ILE A 1 191 ? -10.743 2.618 -5.514 1.00 96.56 191 ILE A CA 1
ATOM 1450 C C . ILE A 1 191 ? -10.133 2.003 -6.773 1.00 96.56 191 ILE A C 1
ATOM 1452 O O . ILE A 1 191 ? -10.499 0.897 -7.159 1.00 96.56 191 ILE A O 1
ATOM 1456 N N . LYS A 1 192 ? -9.218 2.733 -7.419 1.00 97.00 192 LYS A N 1
ATOM 1457 C CA . LYS A 1 192 ? -8.461 2.215 -8.567 1.00 97.00 192 LYS A CA 1
ATOM 1458 C C . LYS A 1 192 ? -7.451 1.160 -8.108 1.00 97.00 192 LYS A C 1
ATOM 1460 O O . LYS A 1 192 ? -6.884 1.303 -7.021 1.00 97.00 192 LYS A O 1
ATOM 1465 N N . GLU A 1 193 ? -7.217 0.166 -8.957 1.00 98.12 193 GLU A N 1
ATOM 1466 C CA . GLU A 1 193 ? -6.216 -0.895 -8.813 1.00 98.12 193 GLU A CA 1
ATOM 1467 C C . GLU A 1 193 ? -5.234 -0.843 -10.007 1.00 98.12 193 GLU A C 1
ATOM 1469 O O . GLU A 1 193 ? -5.303 0.051 -10.851 1.00 98.12 193 GLU A O 1
ATOM 1474 N N . GLY A 1 194 ? -4.256 -1.746 -10.046 1.00 97.88 194 GLY A N 1
ATOM 1475 C CA . GLY A 1 194 ? -3.251 -1.824 -11.101 1.00 97.88 194 GLY A CA 1
ATOM 1476 C C . GLY A 1 194 ? -2.154 -0.764 -10.972 1.00 97.88 194 GLY A C 1
ATOM 1477 O O . GLY A 1 194 ? -1.513 -0.619 -9.929 1.00 97.88 194 GLY A O 1
ATOM 1478 N N . ASN A 1 195 ? -1.904 -0.032 -12.057 1.00 98.06 195 ASN A N 1
ATOM 1479 C CA . ASN A 1 195 ? -0.724 0.825 -12.228 1.00 98.06 195 ASN A CA 1
ATOM 1480 C C . ASN A 1 195 ? -0.940 2.233 -11.660 1.00 98.06 195 ASN A C 1
ATOM 1482 O O . ASN A 1 195 ? -0.811 3.224 -12.378 1.00 98.06 195 ASN A O 1
ATOM 1486 N N . VAL A 1 196 ? -1.304 2.318 -10.384 1.00 98.56 196 VAL A N 1
ATOM 1487 C CA . VAL A 1 196 ? -1.650 3.577 -9.716 1.00 98.56 196 VAL A CA 1
ATOM 1488 C C . VAL A 1 196 ? -0.872 3.758 -8.420 1.00 98.56 196 VAL A C 1
ATOM 1490 O O . VAL A 1 196 ? -0.465 2.791 -7.780 1.00 98.56 196 VAL A O 1
ATOM 1493 N N . GLY A 1 197 ? -0.681 5.015 -8.019 1.00 98.69 197 GLY A N 1
ATOM 1494 C CA . GLY A 1 197 ? -0.034 5.355 -6.754 1.00 98.69 197 GLY A CA 1
ATOM 1495 C C . GLY A 1 197 ? 1.393 4.818 -6.672 1.00 98.69 197 GLY A C 1
ATOM 1496 O O . GLY A 1 197 ? 2.122 4.813 -7.665 1.00 98.69 197 GLY A O 1
ATOM 1497 N N . GLY A 1 198 ? 1.788 4.315 -5.504 1.00 98.50 198 GLY A N 1
ATOM 1498 C CA . GLY A 1 198 ? 3.079 3.639 -5.352 1.00 98.50 198 GLY A CA 1
ATOM 1499 C C . GLY A 1 198 ? 3.214 2.395 -6.245 1.00 98.50 198 GLY A C 1
ATOM 1500 O O . GLY A 1 198 ? 4.313 2.049 -6.651 1.00 98.50 198 GLY A O 1
ATOM 1501 N N . GLY A 1 199 ? 2.106 1.772 -6.665 1.00 98.31 199 GLY A N 1
ATOM 1502 C CA . GLY A 1 199 ? 2.095 0.588 -7.530 1.00 98.31 199 GLY A CA 1
ATOM 1503 C C . GLY A 1 199 ? 2.450 0.840 -9.004 1.00 98.31 199 GLY A C 1
ATOM 1504 O O . GLY A 1 199 ? 2.552 -0.108 -9.788 1.00 98.31 199 GLY A O 1
ATOM 1505 N N . THR A 1 200 ? 2.640 2.097 -9.407 1.00 98.75 200 THR A N 1
ATOM 1506 C CA . THR A 1 200 ? 2.793 2.505 -10.814 1.00 98.75 200 THR A CA 1
ATOM 1507 C C . THR A 1 200 ? 3.859 1.693 -11.561 1.00 98.75 200 THR A C 1
ATOM 1509 O O . THR A 1 200 ? 3.551 1.083 -12.589 1.00 98.75 200 THR A O 1
ATOM 1512 N N . GLY A 1 201 ? 5.082 1.614 -11.032 1.00 97.25 201 GLY A N 1
ATOM 1513 C CA . GLY A 1 201 ? 6.230 0.965 -11.682 1.00 97.25 201 GLY A CA 1
ATOM 1514 C C . GLY A 1 201 ? 6.504 -0.478 -11.267 1.00 97.25 201 GLY A C 1
ATOM 1515 O O . GLY A 1 201 ? 7.558 -1.010 -11.599 1.00 97.25 201 GLY A O 1
ATOM 1516 N N . MET A 1 202 ? 5.578 -1.122 -10.554 1.00 96.88 202 MET A N 1
ATOM 1517 C CA . MET A 1 202 ? 5.847 -2.421 -9.928 1.00 96.88 202 MET A CA 1
ATOM 1518 C C . MET A 1 202 ? 5.720 -3.612 -10.884 1.00 96.88 202 MET A C 1
ATOM 1520 O O . MET A 1 202 ? 4.947 -3.572 -11.851 1.00 96.88 202 MET A O 1
ATOM 1524 N N . ASN A 1 203 ? 6.447 -4.687 -10.574 1.00 93.56 203 ASN A N 1
ATOM 1525 C CA . ASN A 1 203 ? 6.520 -5.952 -11.308 1.00 93.56 203 ASN A CA 1
ATOM 1526 C C . ASN A 1 203 ? 6.193 -7.130 -10.379 1.00 93.56 203 ASN A C 1
ATOM 1528 O O . ASN A 1 203 ? 6.853 -7.313 -9.366 1.00 93.56 203 ASN A O 1
ATOM 1532 N N . LEU A 1 204 ? 5.193 -7.939 -10.727 1.00 94.06 204 LEU A N 1
ATOM 1533 C CA . LEU A 1 204 ? 4.708 -9.036 -9.890 1.00 94.06 204 LEU A CA 1
ATOM 1534 C C . LEU A 1 204 ? 4.666 -10.325 -10.716 1.00 94.06 204 LEU A C 1
ATOM 1536 O O . LEU A 1 204 ? 3.963 -10.387 -11.722 1.00 94.06 204 LEU A O 1
ATOM 1540 N N . PHE A 1 205 ? 5.430 -11.340 -10.311 1.00 93.44 205 PHE A N 1
ATOM 1541 C CA . PHE A 1 205 ? 5.587 -12.622 -11.005 1.00 93.44 205 PHE A CA 1
ATOM 1542 C C . PHE A 1 205 ? 5.968 -12.478 -12.489 1.00 93.44 205 PHE A C 1
ATOM 1544 O O . PHE A 1 205 ? 5.469 -13.199 -13.352 1.00 93.44 205 PHE A O 1
ATOM 1551 N N . ASN A 1 206 ? 6.824 -11.505 -12.818 1.00 91.38 206 ASN A N 1
ATOM 1552 C CA . ASN A 1 206 ? 7.167 -11.129 -14.197 1.00 91.38 206 ASN A CA 1
ATOM 1553 C C . ASN A 1 206 ? 5.970 -10.710 -15.073 1.00 91.38 206 ASN A C 1
ATOM 1555 O O . ASN A 1 206 ? 6.098 -10.628 -16.295 1.00 91.38 206 ASN A O 1
ATOM 1559 N N . PHE A 1 207 ? 4.827 -10.410 -14.469 1.00 94.31 207 PHE A N 1
ATOM 1560 C CA . PHE A 1 207 ? 3.751 -9.637 -15.068 1.00 94.31 207 PHE A CA 1
ATOM 1561 C C . PHE A 1 207 ? 3.786 -8.211 -14.517 1.00 94.31 207 PHE A C 1
ATOM 1563 O O . PHE A 1 207 ? 4.636 -7.837 -13.699 1.00 94.31 207 PHE A O 1
ATOM 1570 N N . LYS A 1 208 ? 2.852 -7.375 -14.970 1.00 95.94 208 LYS A N 1
ATOM 1571 C CA . LYS A 1 208 ? 2.694 -6.054 -14.377 1.00 95.94 208 LYS A CA 1
ATOM 1572 C C . LYS A 1 208 ? 2.166 -6.196 -12.945 1.00 95.94 208 LYS A C 1
ATOM 1574 O O . LYS A 1 208 ? 1.114 -6.788 -12.730 1.00 95.94 208 LYS A O 1
ATOM 1579 N N . GLY A 1 209 ? 2.912 -5.656 -11.983 1.00 96.25 209 GLY A N 1
ATOM 1580 C CA . GLY A 1 209 ? 2.487 -5.541 -10.589 1.00 96.25 209 GLY A 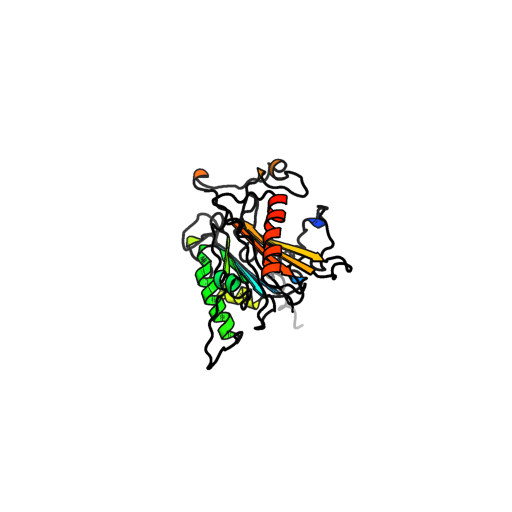CA 1
ATOM 1581 C C . GLY A 1 209 ? 1.696 -4.264 -10.335 1.00 96.25 209 GLY A C 1
ATOM 1582 O O . GLY A 1 209 ? 1.286 -3.575 -11.270 1.00 96.25 209 GLY A O 1
ATOM 1583 N N . GLY A 1 210 ? 1.536 -3.904 -9.065 1.00 97.38 210 GLY A N 1
ATOM 1584 C CA . GLY A 1 210 ? 0.927 -2.634 -8.681 1.00 97.38 210 GLY A CA 1
ATOM 1585 C C . GLY A 1 210 ? 0.014 -2.735 -7.473 1.00 97.38 210 GLY A C 1
ATOM 1586 O O . GLY A 1 210 ? 0.234 -3.566 -6.593 1.00 97.38 210 GLY A O 1
ATOM 1587 N N . THR A 1 211 ? -0.985 -1.858 -7.410 1.00 98.44 211 THR A N 1
ATOM 1588 C CA . THR A 1 211 ? -1.936 -1.803 -6.299 1.00 98.44 211 THR A CA 1
ATOM 1589 C C . THR A 1 211 ? -3.091 -2.778 -6.512 1.00 98.44 211 THR A C 1
ATOM 1591 O O . THR A 1 211 ? -3.757 -2.736 -7.539 1.00 98.44 211 THR A O 1
ATOM 1594 N N . GLY A 1 212 ? -3.372 -3.631 -5.532 1.00 98.12 212 GLY A N 1
ATOM 1595 C CA . GLY A 1 212 ? -4.556 -4.493 -5.509 1.00 98.12 212 GLY A CA 1
ATOM 1596 C C . GLY A 1 212 ? -5.305 -4.342 -4.193 1.00 98.12 212 GLY A C 1
ATOM 1597 O O . GLY A 1 212 ? -4.728 -3.921 -3.197 1.00 98.12 212 GLY A O 1
ATOM 1598 N N . THR A 1 213 ? -6.586 -4.681 -4.140 1.00 98.56 213 THR A N 1
ATOM 1599 C CA . THR A 1 213 ? -7.355 -4.640 -2.894 1.00 98.56 213 THR A CA 1
ATOM 1600 C C . THR A 1 213 ? -8.397 -5.751 -2.834 1.00 98.56 213 THR A C 1
ATOM 1602 O O . THR A 1 213 ? -8.786 -6.320 -3.843 1.00 98.56 213 THR A O 1
ATOM 1605 N N . SER A 1 214 ? -8.858 -6.120 -1.645 1.00 98.50 214 SER A N 1
ATOM 1606 C CA . SER A 1 214 ? -10.004 -7.012 -1.466 1.00 98.50 214 SER A CA 1
ATOM 1607 C C . SER A 1 214 ? -10.588 -6.820 -0.071 1.00 98.50 214 SER A C 1
ATOM 1609 O O . SER A 1 214 ? -9.924 -6.269 0.802 1.00 98.50 214 SER A O 1
ATOM 1611 N N . SER A 1 215 ? -11.811 -7.284 0.173 1.00 98.50 215 SER A N 1
ATOM 1612 C CA . SER A 1 215 ? -12.368 -7.342 1.528 1.00 98.50 215 SER A CA 1
ATOM 1613 C C . SER A 1 215 ? -13.142 -8.627 1.770 1.00 98.50 215 SER A C 1
ATOM 1615 O O . SER A 1 215 ? -13.574 -9.300 0.827 1.00 98.50 215 SER A O 1
ATOM 1617 N N . ARG A 1 216 ? -13.319 -8.982 3.039 1.00 98.38 216 ARG A N 1
ATOM 1618 C CA . ARG A 1 216 ? -14.202 -10.055 3.489 1.00 98.38 216 ARG A CA 1
ATOM 1619 C C . ARG A 1 216 ? -15.082 -9.579 4.631 1.00 98.38 216 ARG A C 1
ATOM 1621 O O . ARG A 1 216 ? -14.617 -8.843 5.492 1.00 98.38 216 ARG A O 1
ATOM 1628 N N . ILE A 1 217 ? -16.329 -10.034 4.628 1.00 98.31 217 ILE A N 1
ATOM 1629 C CA . ILE A 1 217 ? -17.259 -9.882 5.746 1.00 98.31 217 ILE A CA 1
ATOM 1630 C C . ILE A 1 217 ? -17.330 -11.228 6.467 1.00 98.31 217 ILE A C 1
ATOM 1632 O O . ILE A 1 217 ? -17.513 -12.267 5.827 1.00 98.31 217 ILE A O 1
ATOM 1636 N N . LEU A 1 218 ? -17.150 -11.208 7.785 1.00 96.69 218 LEU A N 1
ATOM 1637 C CA . LEU A 1 218 ? -17.311 -12.380 8.640 1.00 96.69 218 LEU A CA 1
ATOM 1638 C C . LEU A 1 218 ? -18.793 -12.733 8.812 1.00 96.69 218 LEU A C 1
ATOM 1640 O O . LEU A 1 218 ? -19.673 -11.877 8.718 1.00 96.69 218 LEU A O 1
ATOM 1644 N N . ASP A 1 219 ? -19.082 -13.996 9.120 1.00 96.19 219 ASP A N 1
ATOM 1645 C CA . ASP A 1 219 ? -20.446 -14.405 9.446 1.00 96.19 219 ASP A CA 1
ATOM 1646 C C . ASP A 1 219 ? -20.958 -13.646 10.683 1.00 96.19 219 ASP A C 1
ATOM 1648 O O . ASP A 1 219 ? -20.200 -13.296 11.590 1.00 96.19 219 ASP A O 1
ATOM 1652 N N . LYS A 1 220 ? -22.280 -13.447 10.783 1.00 94.88 220 LYS A N 1
ATOM 1653 C CA . LYS A 1 220 ? -22.895 -12.762 11.940 1.00 94.88 220 LYS A CA 1
ATOM 1654 C C . LYS A 1 220 ? -22.567 -13.427 13.282 1.00 94.88 220 LYS A C 1
ATOM 1656 O O . LYS A 1 220 ? -22.434 -12.731 14.282 1.00 94.88 220 LYS A O 1
ATOM 1661 N N . LYS A 1 221 ? -22.421 -14.757 13.302 1.00 95.62 221 LYS A N 1
ATOM 1662 C CA . LYS A 1 221 ? -22.021 -15.523 14.498 1.00 95.62 221 LYS A CA 1
ATOM 1663 C C . LYS A 1 221 ? -20.602 -15.178 14.975 1.00 95.62 221 LYS A C 1
ATOM 1665 O O . LYS A 1 221 ? -20.328 -15.286 16.162 1.00 95.62 221 LYS A O 1
ATOM 1670 N N . ASP A 1 222 ? -19.748 -14.723 14.058 1.00 93.19 222 ASP A N 1
ATOM 1671 C CA . ASP A 1 222 ? -18.357 -14.328 14.298 1.00 93.19 222 ASP A CA 1
ATOM 1672 C C . ASP A 1 222 ? -18.223 -12.794 14.433 1.00 93.19 222 ASP A C 1
ATOM 1674 O O . ASP A 1 222 ? -17.128 -12.237 14.363 1.00 93.19 222 ASP A O 1
ATOM 1678 N N . GLY A 1 223 ? -19.351 -12.093 14.624 1.00 94.06 223 GLY A N 1
ATOM 1679 C CA . GLY A 1 223 ? -19.429 -10.653 14.881 1.00 94.06 223 GLY A CA 1
ATOM 1680 C C . GLY A 1 223 ? -19.790 -9.788 13.673 1.00 94.06 223 GLY A C 1
ATOM 1681 O O . GLY A 1 223 ? -20.093 -8.613 13.853 1.00 94.06 223 GLY A O 1
ATOM 1682 N N . GLY A 1 224 ? -19.818 -10.343 12.456 1.00 95.88 224 GLY A N 1
ATOM 1683 C CA . GLY A 1 224 ? -20.187 -9.583 11.253 1.00 95.88 224 GLY A CA 1
ATOM 1684 C C . GLY A 1 224 ? -19.178 -8.503 10.842 1.00 95.88 224 GLY A C 1
ATOM 1685 O O . GLY A 1 224 ? -19.530 -7.613 10.070 1.00 95.88 224 GLY A O 1
ATOM 1686 N N . TYR A 1 225 ? -17.954 -8.566 11.370 1.00 96.62 225 TYR A N 1
ATOM 1687 C CA . TYR A 1 225 ? -16.895 -7.596 11.105 1.00 96.62 225 TYR A CA 1
ATOM 1688 C C . TYR A 1 225 ? -16.386 -7.671 9.664 1.00 96.62 225 TYR A C 1
ATOM 1690 O O . TYR A 1 225 ? -16.440 -8.716 9.007 1.00 96.62 225 TYR A O 1
ATOM 1698 N N . THR A 1 226 ? -15.837 -6.560 9.195 1.00 97.88 226 THR A N 1
ATOM 1699 C CA . THR A 1 226 ? -15.213 -6.429 7.882 1.00 97.88 226 THR A CA 1
ATOM 1700 C C . THR A 1 226 ? -13.701 -6.468 8.024 1.00 97.88 226 THR A C 1
ATOM 1702 O O . THR A 1 226 ? -13.144 -5.765 8.855 1.00 97.88 226 THR A O 1
ATOM 1705 N N . VAL A 1 227 ? -13.024 -7.231 7.166 1.00 97.50 227 VAL A N 1
ATOM 1706 C CA . VAL A 1 227 ? -11.568 -7.191 6.989 1.00 97.50 227 VAL A CA 1
ATOM 1707 C C . VAL A 1 227 ? -11.267 -6.745 5.566 1.00 97.50 227 VAL A C 1
ATOM 1709 O O . VAL A 1 227 ? -11.624 -7.423 4.605 1.00 97.50 227 VAL A O 1
ATOM 1712 N N . GLY A 1 228 ? -10.616 -5.601 5.425 1.00 98.06 228 GLY A N 1
ATOM 1713 C CA . GLY A 1 228 ? -10.168 -5.029 4.165 1.00 98.06 228 GLY A CA 1
ATOM 1714 C C . GLY A 1 228 ? -8.660 -5.181 3.989 1.00 98.06 228 GLY A C 1
ATOM 1715 O O . GLY A 1 228 ? -7.921 -5.099 4.961 1.00 98.06 228 GLY A O 1
ATOM 1716 N N . VAL A 1 229 ? -8.185 -5.378 2.762 1.00 98.06 229 VAL A N 1
ATOM 1717 C CA . VAL A 1 229 ? -6.753 -5.485 2.450 1.00 98.06 229 VAL A CA 1
ATOM 1718 C C . VAL A 1 229 ? -6.418 -4.668 1.207 1.00 98.06 229 VAL A C 1
ATOM 1720 O O . VAL A 1 229 ? -7.163 -4.720 0.231 1.00 98.06 229 VAL A O 1
ATOM 1723 N N . LEU A 1 230 ? -5.307 -3.934 1.205 1.00 98.50 230 LEU A N 1
ATOM 1724 C CA . LEU A 1 230 ? -4.717 -3.281 0.033 1.00 98.50 230 LEU A CA 1
ATOM 1725 C C . LEU A 1 230 ? -3.254 -3.687 -0.090 1.00 98.50 230 LEU A C 1
ATOM 1727 O O . LEU A 1 230 ? -2.491 -3.500 0.841 1.00 98.50 230 LEU A O 1
ATOM 1731 N N . VAL A 1 231 ? -2.841 -4.199 -1.241 1.00 97.56 231 VAL A N 1
ATOM 1732 C CA . VAL A 1 231 ? -1.465 -4.613 -1.510 1.00 97.56 231 VAL A CA 1
ATOM 1733 C C . VAL A 1 231 ? -0.791 -3.704 -2.535 1.00 97.56 231 VAL A C 1
ATOM 1735 O O . VAL A 1 231 ? -1.451 -3.213 -3.444 1.00 97.56 231 VAL A O 1
ATOM 1738 N N . GLN A 1 232 ? 0.519 -3.511 -2.417 1.00 97.94 232 GLN A N 1
ATOM 1739 C CA . GLN A 1 232 ? 1.414 -3.071 -3.482 1.00 97.94 232 GLN A CA 1
ATOM 1740 C C . GLN A 1 232 ? 2.334 -4.249 -3.804 1.00 97.94 232 GLN A C 1
ATOM 1742 O O . GLN A 1 232 ? 3.277 -4.527 -3.069 1.00 97.94 232 GLN A O 1
ATOM 1747 N N . GLY A 1 233 ? 1.999 -4.995 -4.855 1.00 95.44 233 GLY A N 1
ATOM 1748 C CA . GLY A 1 233 ? 2.689 -6.229 -5.220 1.00 95.44 233 GLY A CA 1
ATOM 1749 C C . GLY A 1 233 ? 3.842 -5.982 -6.186 1.00 95.44 233 GLY A C 1
ATOM 1750 O O . GLY A 1 233 ? 3.623 -5.431 -7.269 1.00 95.44 233 GLY A O 1
ATOM 1751 N N . ASN A 1 234 ? 5.040 -6.429 -5.802 1.00 95.19 234 ASN A N 1
ATOM 1752 C CA . ASN A 1 234 ? 6.277 -6.265 -6.561 1.00 95.19 234 ASN A CA 1
ATOM 1753 C C . ASN A 1 234 ? 7.252 -7.462 -6.392 1.00 95.19 234 ASN A C 1
ATOM 1755 O O . ASN A 1 234 ? 8.433 -7.249 -6.162 1.00 95.19 234 ASN A O 1
ATOM 1759 N N . PHE A 1 235 ? 6.806 -8.723 -6.395 1.00 91.81 235 PHE A N 1
ATOM 1760 C CA . PHE A 1 235 ? 7.677 -9.869 -6.061 1.00 91.81 235 PHE A CA 1
ATOM 1761 C C . PHE A 1 235 ? 7.452 -11.098 -6.948 1.00 91.81 235 PHE A C 1
ATOM 1763 O O . PHE A 1 235 ? 6.530 -11.140 -7.757 1.00 91.81 235 PHE A O 1
ATOM 1770 N N . GLY A 1 236 ? 8.281 -12.123 -6.741 1.00 90.44 236 GLY A N 1
ATOM 1771 C CA . GLY A 1 236 ? 8.084 -13.464 -7.290 1.00 90.44 236 GLY A CA 1
A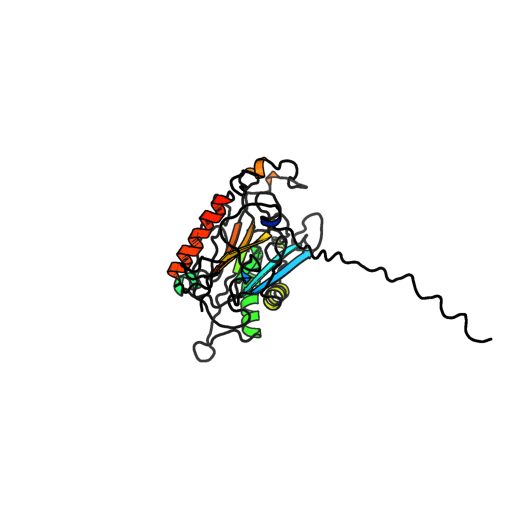TOM 1772 C C . GLY A 1 236 ? 8.471 -13.616 -8.762 1.00 90.44 236 GLY A C 1
ATOM 1773 O O . GLY A 1 236 ? 8.614 -12.641 -9.503 1.00 90.44 236 GLY A O 1
ATOM 1774 N N . PHE A 1 237 ? 8.627 -14.868 -9.192 1.00 90.00 237 PHE A N 1
ATOM 1775 C CA . PHE A 1 237 ? 8.864 -15.212 -10.593 1.00 90.00 237 PHE A CA 1
ATOM 1776 C C . PHE A 1 237 ? 7.628 -15.786 -11.241 1.00 90.00 237 PHE A C 1
ATOM 1778 O O . PHE A 1 237 ? 6.770 -16.348 -10.572 1.00 90.00 237 PHE A O 1
ATOM 1785 N N . ARG A 1 238 ? 7.575 -15.705 -12.566 1.00 91.69 238 ARG A N 1
ATOM 1786 C CA . ARG A 1 238 ? 6.457 -16.232 -13.339 1.00 91.69 238 ARG A CA 1
ATOM 1787 C C . ARG A 1 238 ? 6.052 -17.634 -12.901 1.00 91.69 238 ARG A C 1
ATOM 1789 O O . ARG A 1 238 ? 4.907 -17.826 -12.524 1.00 91.69 238 ARG A O 1
ATOM 1796 N N . ASP A 1 239 ? 7.000 -18.564 -12.866 1.00 92.38 239 ASP A N 1
ATOM 1797 C CA . ASP A 1 239 ? 6.743 -19.976 -12.562 1.00 92.38 239 ASP A CA 1
ATOM 1798 C C . ASP A 1 239 ? 6.241 -20.227 -11.132 1.00 92.38 239 ASP A C 1
ATOM 1800 O O . ASP A 1 239 ? 5.703 -21.304 -10.861 1.00 92.38 239 ASP A O 1
ATOM 1804 N N . ASP A 1 240 ? 6.399 -19.248 -10.236 1.00 92.62 240 ASP A N 1
ATOM 1805 C CA . ASP A 1 240 ? 5.893 -19.311 -8.869 1.00 92.62 240 ASP A CA 1
ATOM 1806 C C . ASP A 1 240 ? 4.387 -18.978 -8.811 1.00 92.62 240 ASP A C 1
ATOM 1808 O O . ASP A 1 240 ? 3.709 -19.433 -7.893 1.00 92.62 240 ASP A O 1
ATOM 1812 N N . LEU A 1 241 ? 3.839 -18.217 -9.774 1.00 95.69 241 LEU A N 1
ATOM 1813 C CA . LEU A 1 241 ? 2.470 -17.690 -9.710 1.00 95.69 241 LEU A CA 1
ATOM 1814 C C . LEU A 1 241 ? 1.416 -18.801 -9.662 1.00 95.69 241 LEU A C 1
ATOM 1816 O O . LEU A 1 241 ? 1.227 -19.564 -10.618 1.00 95.69 241 LEU A O 1
ATOM 1820 N N . ILE A 1 242 ? 0.647 -18.789 -8.573 1.00 97.31 242 ILE A N 1
ATOM 1821 C CA . ILE A 1 242 ? -0.505 -19.659 -8.355 1.00 97.31 242 ILE A CA 1
ATOM 1822 C C . ILE A 1 242 ? -1.784 -18.818 -8.285 1.00 97.31 242 ILE A C 1
ATOM 1824 O O . ILE A 1 242 ? -1.880 -17.865 -7.514 1.00 97.31 242 ILE A O 1
ATOM 1828 N N . ILE A 1 243 ? -2.811 -19.202 -9.046 1.00 97.06 243 ILE A N 1
ATOM 1829 C CA . ILE A 1 243 ? -4.162 -18.632 -8.947 1.00 97.06 243 ILE A CA 1
ATOM 1830 C C . ILE A 1 243 ? -5.151 -19.771 -8.724 1.00 97.06 243 ILE A C 1
ATOM 1832 O O . ILE A 1 243 ? -5.232 -20.702 -9.519 1.00 97.06 243 ILE A O 1
ATOM 1836 N N . SER A 1 244 ? -5.883 -19.715 -7.608 1.00 94.62 244 SER A N 1
ATOM 1837 C CA . SER A 1 244 ? -6.857 -20.741 -7.199 1.00 94.62 244 SER A CA 1
ATOM 1838 C C . SER A 1 244 ? -6.320 -22.180 -7.288 1.00 94.62 244 SER A C 1
ATOM 1840 O O . SER A 1 244 ? -7.035 -23.099 -7.673 1.00 94.62 244 SER A O 1
ATOM 1842 N N . GLY A 1 245 ? -5.049 -22.370 -6.910 1.00 94.94 245 GLY A N 1
ATOM 1843 C CA . GLY A 1 245 ? -4.364 -23.669 -6.894 1.00 94.94 245 GLY A CA 1
ATOM 1844 C C . GLY A 1 245 ? -3.705 -24.077 -8.216 1.00 94.94 245 GLY A C 1
ATOM 1845 O O . GLY A 1 245 ? -2.990 -25.073 -8.244 1.00 94.94 245 GLY A O 1
ATOM 1846 N N . ILE A 1 246 ? -3.893 -23.309 -9.289 1.00 96.06 246 ILE A N 1
ATOM 1847 C CA . ILE A 1 246 ? -3.316 -23.578 -10.609 1.00 96.06 246 ILE A CA 1
ATOM 1848 C C . ILE A 1 246 ? -2.014 -22.789 -10.753 1.00 96.06 246 ILE A C 1
ATOM 1850 O O . ILE A 1 246 ? -2.015 -21.578 -10.533 1.00 96.06 246 ILE A O 1
ATOM 1854 N N . GLN A 1 247 ? -0.923 -23.450 -11.157 1.00 95.38 247 GLN A N 1
ATOM 1855 C CA . GLN A 1 247 ? 0.376 -22.823 -11.465 1.00 95.38 247 GLN A CA 1
ATOM 1856 C C . GLN A 1 247 ? 0.320 -22.064 -12.801 1.00 95.38 247 GLN A C 1
ATOM 1858 O O . GLN A 1 247 ? 1.013 -22.391 -13.762 1.00 95.38 247 GLN A O 1
ATOM 1863 N N . ILE A 1 248 ? -0.543 -21.051 -12.872 1.00 94.75 248 ILE A N 1
ATOM 1864 C CA . ILE A 1 248 ? -0.899 -20.340 -14.105 1.00 94.75 248 ILE A CA 1
ATOM 1865 C C . ILE A 1 248 ? 0.306 -19.672 -14.776 1.00 94.75 248 ILE A C 1
ATOM 1867 O O . ILE A 1 248 ? 0.319 -19.493 -15.990 1.00 94.75 248 ILE A O 1
ATOM 1871 N N . GLY A 1 249 ? 1.345 -19.341 -14.007 1.00 92.00 249 GLY A N 1
ATOM 1872 C CA . GLY A 1 249 ? 2.581 -18.806 -14.558 1.00 92.00 249 GLY A CA 1
ATOM 1873 C C . GLY A 1 249 ? 3.276 -19.740 -15.550 1.00 92.00 249 GLY A C 1
ATOM 1874 O O . GLY A 1 249 ? 3.880 -19.262 -16.507 1.00 92.00 249 GLY A O 1
ATOM 1875 N N . LYS A 1 250 ? 3.124 -21.059 -15.367 1.00 93.88 250 LYS A N 1
ATOM 1876 C CA . LYS A 1 250 ? 3.627 -22.079 -16.297 1.00 93.88 250 LYS A CA 1
ATOM 1877 C C . LYS A 1 250 ? 2.722 -22.277 -17.510 1.00 93.88 250 LYS A C 1
ATOM 1879 O O . LYS A 1 250 ? 3.214 -22.681 -18.558 1.00 93.88 250 LYS A O 1
ATOM 1884 N N . GLU A 1 251 ? 1.435 -21.977 -17.375 1.00 94.62 251 GLU A N 1
ATOM 1885 C CA . GLU A 1 251 ? 0.443 -22.130 -18.444 1.00 94.62 251 GLU A CA 1
ATOM 1886 C C . GLU A 1 251 ? 0.479 -20.957 -19.434 1.00 94.62 251 GLU A C 1
ATOM 1888 O O . GLU A 1 251 ? 0.322 -21.139 -20.638 1.00 94.62 251 GLU A O 1
ATOM 1893 N N . ILE A 1 252 ? 0.725 -19.736 -18.949 1.00 92.12 252 ILE A N 1
ATOM 1894 C CA . ILE A 1 252 ? 0.817 -18.542 -19.796 1.00 92.12 252 ILE A CA 1
ATOM 1895 C C . ILE A 1 252 ? 2.279 -18.365 -20.211 1.00 92.12 252 ILE A C 1
ATOM 1897 O O . ILE A 1 252 ? 3.070 -17.844 -19.433 1.00 92.12 252 ILE A O 1
ATOM 1901 N N . GLN A 1 253 ? 2.659 -18.739 -21.431 1.00 84.75 253 GLN A N 1
ATOM 1902 C CA . GLN A 1 253 ? 4.056 -18.648 -21.913 1.00 84.75 253 GLN A CA 1
ATOM 1903 C C . GLN A 1 253 ? 4.274 -17.598 -23.014 1.00 84.75 253 GLN A C 1
ATOM 1905 O O . GLN A 1 253 ? 5.404 -17.246 -23.339 1.00 84.75 253 GLN A O 1
ATOM 1910 N N . ASP A 1 254 ? 3.196 -17.065 -23.577 1.00 86.31 254 ASP A N 1
ATOM 1911 C CA . ASP A 1 254 ? 3.186 -16.164 -24.731 1.00 86.31 254 ASP A CA 1
ATOM 1912 C C . ASP A 1 254 ? 3.385 -14.680 -24.372 1.00 86.31 254 ASP A C 1
ATOM 1914 O O . ASP A 1 254 ? 3.836 -13.894 -25.205 1.00 86.31 254 ASP A O 1
ATOM 1918 N N . ILE A 1 255 ? 3.111 -14.284 -23.125 1.00 85.75 255 ILE A N 1
ATOM 1919 C CA . ILE A 1 255 ? 3.232 -12.891 -22.661 1.00 85.75 255 ILE A CA 1
ATOM 1920 C C . ILE A 1 255 ? 4.441 -12.738 -21.735 1.00 85.75 255 ILE A C 1
ATOM 1922 O O . ILE A 1 255 ? 4.299 -12.843 -20.517 1.00 85.75 255 ILE A O 1
ATOM 1926 N N . THR A 1 256 ? 5.628 -12.472 -22.280 1.00 85.25 256 THR A N 1
ATOM 1927 C CA . THR A 1 256 ? 6.865 -12.307 -21.489 1.00 85.25 256 THR A CA 1
ATOM 1928 C C . THR A 1 256 ? 7.376 -10.860 -21.486 1.00 85.25 256 THR A C 1
ATOM 1930 O O . THR A 1 256 ? 7.159 -10.129 -22.455 1.00 85.25 256 THR A O 1
ATOM 1933 N N . PRO A 1 257 ? 8.057 -10.405 -20.413 1.00 87.75 257 PRO A N 1
ATOM 1934 C CA . PRO A 1 257 ? 8.669 -9.080 -20.399 1.00 87.75 257 PRO A CA 1
ATOM 1935 C C . PRO A 1 257 ? 9.722 -8.919 -21.497 1.00 87.75 257 PRO A C 1
ATOM 1937 O O . PRO A 1 257 ? 10.617 -9.755 -21.648 1.00 87.75 257 PRO A O 1
ATOM 1940 N N . ILE A 1 258 ? 9.649 -7.803 -22.219 1.00 88.00 258 ILE A N 1
ATOM 1941 C CA . ILE A 1 258 ? 10.616 -7.439 -23.256 1.00 88.00 258 ILE A CA 1
ATOM 1942 C C . ILE A 1 258 ? 11.664 -6.514 -22.643 1.00 88.00 258 ILE A C 1
ATOM 1944 O O . ILE A 1 258 ? 11.332 -5.464 -22.092 1.00 88.00 258 ILE A O 1
ATOM 1948 N N . TYR A 1 259 ? 12.936 -6.887 -22.776 1.00 83.38 259 TYR A N 1
ATOM 1949 C CA . TYR A 1 259 ? 14.063 -6.106 -22.275 1.00 83.38 259 TYR A CA 1
ATOM 1950 C C . TYR A 1 259 ? 14.953 -5.647 -23.425 1.00 83.38 259 TYR A C 1
ATOM 1952 O O . TYR A 1 259 ? 15.518 -6.460 -24.153 1.00 83.38 259 TYR A O 1
ATOM 1960 N N . TYR A 1 260 ? 15.121 -4.333 -23.546 1.00 77.56 260 TYR A N 1
ATOM 1961 C CA . TYR A 1 260 ? 16.056 -3.719 -24.484 1.00 77.56 260 TYR A CA 1
ATOM 1962 C C . TYR A 1 260 ? 17.386 -3.457 -23.758 1.00 77.56 260 TYR A C 1
ATOM 1964 O O . TYR A 1 260 ? 17.627 -2.361 -23.257 1.00 77.56 260 TYR A O 1
ATOM 1972 N N . GLY A 1 261 ? 18.228 -4.488 -23.618 1.00 73.94 261 GLY A N 1
ATOM 1973 C CA . GLY A 1 261 ? 19.521 -4.392 -22.929 1.00 73.94 261 GLY A CA 1
ATOM 1974 C C . GLY A 1 261 ? 20.054 -5.728 -22.401 1.00 73.94 261 GLY A C 1
ATOM 1975 O O . GLY A 1 261 ? 19.518 -6.792 -22.703 1.00 73.94 261 GLY A O 1
ATOM 1976 N N . ASP A 1 262 ? 21.121 -5.675 -21.599 1.00 70.31 262 ASP A N 1
ATOM 1977 C CA . ASP A 1 262 ? 21.703 -6.870 -20.977 1.00 70.31 262 ASP A CA 1
ATOM 1978 C C . ASP A 1 262 ? 20.835 -7.366 -19.811 1.00 70.31 262 ASP A C 1
ATOM 1980 O O . ASP A 1 262 ? 20.888 -6.837 -18.696 1.00 70.31 262 ASP A O 1
ATOM 1984 N N . LYS A 1 263 ? 20.053 -8.417 -20.076 1.00 67.69 263 LYS A N 1
ATOM 1985 C CA . LYS A 1 263 ? 19.164 -9.070 -19.106 1.00 67.69 263 LYS A CA 1
ATOM 1986 C C . LYS A 1 263 ? 19.904 -9.556 -17.853 1.00 67.69 263 LYS A C 1
ATOM 1988 O O . LYS A 1 263 ? 19.298 -9.596 -16.789 1.00 67.69 263 LYS A O 1
ATOM 1993 N N . LYS A 1 264 ? 21.210 -9.860 -17.934 1.00 63.78 264 LYS A N 1
ATOM 1994 C CA . LYS A 1 264 ? 22.012 -10.317 -16.780 1.00 63.78 264 LYS A CA 1
ATOM 1995 C C . LYS A 1 264 ? 22.164 -9.252 -15.691 1.00 63.78 264 LYS A C 1
ATOM 1997 O O . LYS A 1 264 ? 22.547 -9.580 -14.573 1.00 63.78 264 LYS A O 1
ATOM 2002 N N . LYS A 1 265 ? 21.882 -7.983 -16.006 1.00 59.16 265 LYS A N 1
ATOM 2003 C CA . LYS A 1 265 ? 21.919 -6.878 -15.037 1.00 59.16 265 LYS A CA 1
ATOM 2004 C C . LYS A 1 265 ? 20.657 -6.776 -14.182 1.00 59.16 265 LYS A C 1
ATOM 2006 O O . LYS A 1 265 ? 20.677 -6.062 -13.183 1.00 59.16 265 LYS A O 1
ATOM 2011 N N . ILE A 1 266 ? 19.584 -7.473 -14.552 1.00 66.81 266 ILE A N 1
ATOM 2012 C CA . ILE A 1 266 ? 18.354 -7.520 -13.764 1.00 66.81 266 ILE A CA 1
ATOM 2013 C C . ILE A 1 266 ? 18.586 -8.529 -12.648 1.00 66.81 266 ILE A C 1
ATOM 2015 O O . ILE A 1 266 ? 18.555 -9.736 -12.870 1.00 66.81 266 ILE A O 1
ATOM 2019 N N . LYS A 1 267 ? 18.905 -8.013 -11.464 1.00 62.41 267 LYS A N 1
ATOM 2020 C CA . LYS A 1 267 ? 19.011 -8.825 -10.256 1.00 62.41 267 LYS A CA 1
ATOM 2021 C C . LYS A 1 267 ? 17.619 -9.153 -9.738 1.00 62.41 267 LYS A C 1
ATOM 2023 O O . LYS A 1 267 ? 16.686 -8.374 -9.933 1.00 62.41 267 LYS A O 1
ATOM 2028 N N . ASP A 1 268 ? 17.526 -10.262 -9.020 1.00 64.69 268 ASP A N 1
ATOM 2029 C CA . ASP A 1 268 ? 16.374 -10.579 -8.188 1.00 64.69 268 ASP A CA 1
ATOM 2030 C C . ASP A 1 268 ? 16.160 -9.430 -7.204 1.00 64.69 268 ASP A C 1
ATOM 2032 O O . ASP A 1 268 ? 16.953 -9.232 -6.282 1.00 64.69 268 ASP A O 1
ATOM 2036 N N . ALA A 1 269 ? 15.107 -8.658 -7.423 1.00 67.38 269 ALA A N 1
ATOM 2037 C CA . ALA A 1 269 ? 14.634 -7.625 -6.524 1.00 67.38 269 ALA A CA 1
ATOM 2038 C C . ALA A 1 269 ? 13.122 -7.779 -6.467 1.00 67.38 269 ALA A C 1
ATOM 2040 O O . ALA A 1 269 ? 12.455 -7.775 -7.504 1.00 67.38 269 ALA A O 1
ATOM 2041 N N . GLY A 1 270 ? 12.603 -7.987 -5.265 1.00 77.31 270 GLY A N 1
ATOM 2042 C CA . GLY A 1 270 ? 11.178 -8.122 -5.047 1.00 77.31 270 GLY A CA 1
ATOM 2043 C C . GLY A 1 270 ? 10.779 -7.441 -3.756 1.00 77.31 270 GLY A C 1
ATOM 2044 O O . GLY A 1 270 ? 11.606 -7.226 -2.878 1.00 77.31 270 GLY A O 1
ATOM 2045 N N . SER A 1 271 ? 9.519 -7.080 -3.633 1.00 86.88 271 SER A N 1
ATOM 2046 C CA . SER A 1 271 ? 8.925 -6.713 -2.361 1.00 86.88 271 SER A CA 1
ATOM 2047 C C . SER A 1 271 ? 7.409 -6.739 -2.454 1.00 86.88 271 SER A C 1
ATOM 2049 O O . SER A 1 271 ? 6.820 -6.789 -3.536 1.00 86.88 271 SER A O 1
ATOM 2051 N N . ILE A 1 272 ? 6.742 -6.760 -1.315 1.00 93.94 272 ILE A N 1
ATOM 2052 C CA . ILE A 1 272 ? 5.298 -6.584 -1.271 1.00 93.94 272 ILE A CA 1
ATOM 2053 C C . ILE A 1 272 ? 4.930 -5.828 -0.022 1.00 93.94 272 ILE A C 1
ATOM 2055 O O . ILE A 1 272 ? 5.420 -6.145 1.052 1.00 93.94 272 ILE A O 1
ATOM 2059 N N . ILE A 1 273 ? 4.005 -4.888 -0.191 1.00 95.88 273 ILE A N 1
ATOM 2060 C CA . ILE A 1 273 ? 3.289 -4.254 0.904 1.00 95.88 273 ILE A CA 1
ATOM 2061 C C . ILE A 1 273 ? 1.807 -4.689 0.848 1.00 95.88 273 ILE A C 1
ATOM 2063 O O . ILE A 1 273 ? 1.294 -4.960 -0.227 1.00 95.88 273 ILE A O 1
ATOM 2067 N N . ALA A 1 274 ? 1.104 -4.818 1.971 1.00 96.44 274 ALA A N 1
ATOM 2068 C CA . ALA A 1 274 ? -0.218 -5.452 2.160 1.00 96.44 274 ALA A CA 1
ATOM 2069 C C . ALA A 1 274 ? -1.016 -4.919 3.387 1.00 96.44 274 ALA A C 1
ATOM 2071 O O . ALA A 1 274 ? -1.133 -5.555 4.429 1.00 96.44 274 ALA A O 1
ATOM 2072 N N . VAL A 1 275 ? -1.547 -3.711 3.287 1.00 97.81 275 VAL A N 1
ATOM 2073 C CA . VAL A 1 275 ? -2.293 -2.986 4.321 1.00 97.81 275 VAL A CA 1
ATOM 2074 C C . VAL A 1 275 ? -3.565 -3.735 4.697 1.00 97.81 275 VAL A C 1
ATOM 2076 O O . VAL A 1 275 ? -4.450 -3.844 3.859 1.00 97.81 275 VAL A O 1
ATOM 2079 N N . VAL A 1 276 ? -3.705 -4.206 5.933 1.00 97.50 276 VAL A N 1
ATOM 2080 C CA . VAL A 1 276 ? -4.933 -4.811 6.467 1.00 97.50 276 VAL A CA 1
ATOM 2081 C C . VAL A 1 276 ? -5.674 -3.796 7.334 1.00 97.50 276 VAL A C 1
ATOM 2083 O O . VAL A 1 276 ? -5.084 -3.192 8.217 1.00 97.50 276 VAL A O 1
ATOM 2086 N N . ALA A 1 277 ? -6.972 -3.622 7.115 1.00 96.75 277 ALA A N 1
ATOM 2087 C CA . ALA A 1 277 ? -7.873 -2.883 7.991 1.00 96.75 277 ALA A CA 1
ATOM 2088 C C . ALA A 1 277 ? -8.986 -3.817 8.471 1.00 96.75 277 ALA A C 1
ATOM 2090 O O . ALA A 1 277 ? -9.376 -4.750 7.770 1.00 96.75 277 ALA A O 1
ATOM 2091 N N . THR A 1 278 ? -9.524 -3.563 9.655 1.00 97.06 278 THR A N 1
ATOM 2092 C CA . THR A 1 278 ? -10.697 -4.272 10.177 1.00 97.06 278 THR A CA 1
ATOM 2093 C C . THR A 1 278 ? -11.597 -3.285 10.910 1.00 97.06 278 THR A C 1
ATOM 2095 O O . THR A 1 278 ? -11.192 -2.142 11.070 1.00 97.06 278 THR A O 1
ATOM 2098 N N . ASP A 1 279 ? -12.811 -3.666 11.293 1.00 95.31 279 ASP A N 1
ATOM 2099 C CA . ASP A 1 279 ? -13.632 -2.951 12.285 1.00 95.31 279 ASP A CA 1
ATOM 2100 C C . ASP A 1 279 ? -13.858 -3.777 13.571 1.00 95.31 279 ASP A C 1
ATOM 2102 O O . ASP A 1 279 ? -14.576 -3.348 14.479 1.00 95.31 279 ASP A O 1
ATOM 2106 N N . ALA A 1 280 ? -13.205 -4.941 13.675 1.00 94.94 280 ALA A N 1
ATOM 2107 C CA . ALA A 1 280 ? -13.233 -5.796 14.856 1.00 94.94 280 ALA A CA 1
ATOM 2108 C C . ALA A 1 280 ? -12.453 -5.178 16.038 1.00 94.94 280 ALA A C 1
ATOM 2110 O O . ALA A 1 280 ? -11.310 -4.768 15.838 1.00 94.94 280 ALA A O 1
ATOM 2111 N N . PRO A 1 281 ? -13.007 -5.182 17.271 1.00 93.50 281 PRO A N 1
ATOM 2112 C CA . PRO A 1 281 ? -12.409 -4.580 18.465 1.00 93.50 281 PRO A CA 1
ATOM 2113 C C . PRO A 1 281 ? -11.204 -5.379 18.972 1.00 93.50 281 PRO A C 1
ATOM 2115 O O . PRO A 1 281 ? -11.348 -6.272 19.807 1.00 93.50 281 PRO A O 1
ATOM 2118 N N . LEU A 1 282 ? -10.013 -5.070 18.459 1.00 93.81 282 LEU A N 1
ATOM 2119 C CA . LEU A 1 282 ? -8.795 -5.837 18.721 1.00 93.81 282 LEU A CA 1
ATOM 2120 C C . LEU A 1 282 ? -7.697 -4.993 19.367 1.00 93.81 282 LEU A C 1
ATOM 2122 O O . LEU A 1 282 ? -7.456 -3.849 18.991 1.00 93.81 282 LEU A O 1
ATOM 2126 N N . ALA A 1 283 ? -6.991 -5.596 20.320 1.00 94.94 283 ALA A N 1
ATOM 2127 C CA . ALA A 1 283 ? -5.797 -5.025 20.928 1.00 94.94 283 ALA A CA 1
ATOM 2128 C C . ALA A 1 283 ? -4.569 -5.170 19.999 1.00 94.94 283 ALA A C 1
ATOM 2130 O O . ALA A 1 283 ? -4.526 -6.105 19.190 1.00 94.94 283 ALA A O 1
ATOM 2131 N N . PRO A 1 284 ? -3.522 -4.334 20.155 1.00 93.62 284 PRO A N 1
ATOM 2132 C CA . PRO A 1 284 ? -2.314 -4.346 19.312 1.00 93.62 284 PRO A CA 1
ATOM 2133 C C . PRO A 1 284 ? -1.710 -5.740 19.060 1.00 93.62 284 PRO A C 1
ATOM 2135 O O . PRO A 1 284 ? -1.519 -6.161 17.919 1.00 93.62 284 PRO A O 1
ATOM 2138 N N . HIS A 1 285 ? -1.524 -6.536 20.115 1.00 94.19 285 HIS A N 1
ATOM 2139 C CA . HIS A 1 285 ? -0.960 -7.888 20.011 1.00 94.19 285 HIS A CA 1
ATOM 2140 C C . HIS A 1 285 ? -1.859 -8.889 19.249 1.00 94.19 285 HIS A C 1
ATOM 2142 O O . HIS A 1 285 ? -1.388 -9.922 18.771 1.00 94.19 285 HIS A O 1
ATOM 2148 N N . GLN A 1 286 ? -3.170 -8.637 19.146 1.00 95.75 286 GLN A N 1
ATOM 2149 C CA . GLN A 1 286 ? -4.085 -9.448 18.333 1.00 95.75 286 GLN A CA 1
ATOM 2150 C C . GLN A 1 286 ? -3.994 -9.053 16.857 1.00 95.75 286 GLN A C 1
ATOM 2152 O O . GLN A 1 286 ? -4.066 -9.915 15.983 1.00 95.75 286 GLN A O 1
ATOM 2157 N N . LEU A 1 287 ? -3.773 -7.771 16.581 1.00 94.69 287 LEU A N 1
ATOM 2158 C CA . LEU A 1 287 ? -3.590 -7.239 15.232 1.00 94.69 287 LEU A CA 1
ATOM 2159 C C . LEU A 1 287 ? -2.280 -7.734 14.622 1.00 94.69 287 LEU A C 1
ATOM 2161 O O . LEU A 1 287 ? -2.253 -8.133 13.462 1.00 94.69 287 LEU A O 1
ATOM 2165 N N . GLU A 1 288 ? -1.228 -7.867 15.429 1.00 92.31 288 GLU A N 1
ATOM 2166 C CA . GLU A 1 288 ? 0.007 -8.536 15.013 1.00 92.31 288 GLU A CA 1
ATOM 2167 C C . GLU A 1 288 ? -0.239 -9.996 14.577 1.00 92.31 288 GLU A C 1
ATOM 2169 O O . GLU A 1 288 ? 0.329 -10.478 13.593 1.00 92.31 288 GLU A O 1
ATOM 2174 N N . LYS A 1 289 ? -1.144 -10.720 15.259 1.00 94.25 289 LYS A N 1
ATOM 2175 C CA . LYS A 1 289 ? -1.537 -12.080 14.843 1.00 94.25 289 LYS A CA 1
ATOM 2176 C C . LYS A 1 289 ? -2.249 -12.073 13.492 1.00 94.25 289 LYS A C 1
ATOM 2178 O O . LYS A 1 289 ? -2.058 -13.025 12.734 1.00 94.25 289 LYS A O 1
ATOM 2183 N N . ILE A 1 290 ? -3.042 -11.043 13.193 1.00 94.50 290 ILE A N 1
ATOM 2184 C CA . ILE A 1 290 ? -3.690 -10.863 11.886 1.00 94.50 290 ILE A CA 1
ATOM 2185 C C . ILE A 1 290 ? -2.648 -10.548 10.813 1.00 94.50 290 ILE A C 1
ATOM 2187 O O . ILE A 1 290 ? -2.649 -11.217 9.783 1.00 94.50 290 ILE A O 1
ATOM 2191 N N . ALA A 1 291 ? -1.716 -9.627 11.070 1.00 91.50 291 ALA A N 1
ATOM 2192 C CA . ALA A 1 291 ? -0.629 -9.302 10.143 1.00 91.50 291 ALA A CA 1
ATOM 2193 C C . ALA A 1 291 ? 0.182 -10.558 9.765 1.00 91.50 291 ALA A C 1
ATOM 2195 O O . ALA A 1 291 ? 0.439 -10.820 8.591 1.00 91.50 291 ALA A O 1
ATOM 2196 N N . LYS A 1 292 ? 0.450 -11.444 10.736 1.00 93.25 292 LYS A N 1
ATOM 2197 C CA . LYS A 1 292 ? 1.073 -12.761 10.494 1.00 93.25 292 LYS A CA 1
ATOM 2198 C C . LYS A 1 292 ? 0.293 -13.664 9.534 1.00 93.25 292 LYS A C 1
ATOM 2200 O O . LYS A 1 292 ? 0.890 -14.557 8.948 1.00 93.25 292 LYS A O 1
ATOM 2205 N N . ARG A 1 293 ? -1.026 -13.495 9.370 1.00 95.44 293 ARG A N 1
ATOM 2206 C CA . ARG A 1 293 ? -1.837 -14.310 8.439 1.00 95.44 293 ARG A CA 1
ATOM 2207 C C . ARG A 1 293 ? -1.655 -13.908 6.981 1.00 95.44 293 ARG A C 1
ATOM 2209 O O . ARG A 1 293 ? -1.949 -14.727 6.113 1.00 95.44 293 ARG A O 1
ATOM 2216 N N . VAL A 1 294 ? -1.151 -12.703 6.705 1.00 94.25 294 VAL A N 1
ATOM 2217 C CA . VAL A 1 294 ? -0.890 -12.235 5.336 1.00 94.25 294 VAL A CA 1
ATOM 2218 C C . VAL A 1 294 ? 0.075 -13.178 4.616 1.00 94.25 294 VAL A C 1
ATOM 2220 O O . VAL A 1 294 ? -0.189 -13.547 3.475 1.00 94.25 294 VAL A O 1
ATOM 2223 N N . SER A 1 295 ? 1.113 -13.671 5.302 1.00 92.56 295 SER A N 1
ATOM 2224 C CA . SER A 1 295 ? 2.091 -14.616 4.737 1.00 92.56 295 SER A CA 1
ATOM 2225 C C . SER A 1 295 ? 1.446 -15.897 4.195 1.00 92.56 295 SER A C 1
ATOM 2227 O O . SER A 1 295 ? 1.852 -16.401 3.153 1.00 92.56 295 SER A O 1
ATOM 2229 N N . LEU A 1 296 ? 0.377 -16.387 4.833 1.00 95.31 296 LEU A N 1
ATOM 2230 C CA . LEU A 1 296 ? -0.374 -17.551 4.356 1.00 95.31 296 LEU A CA 1
ATOM 2231 C C . LEU A 1 296 ? -1.138 -17.244 3.061 1.00 95.31 296 LEU A C 1
ATOM 2233 O O . LEU A 1 296 ? -1.306 -18.122 2.216 1.00 95.31 296 LEU A O 1
ATOM 2237 N N . GLY A 1 297 ? -1.617 -16.008 2.903 1.00 95.06 297 GLY A N 1
ATOM 2238 C CA . GLY A 1 297 ? -2.213 -15.527 1.658 1.00 95.06 297 GLY A CA 1
ATOM 2239 C C . GLY A 1 297 ? -1.179 -15.409 0.538 1.00 95.06 297 GLY A C 1
ATOM 2240 O O . GLY A 1 297 ? -1.445 -15.855 -0.574 1.00 95.06 297 GLY A O 1
ATOM 2241 N N . LEU A 1 298 ? 0.011 -14.887 0.852 1.00 94.31 298 LEU A N 1
ATOM 2242 C CA . LEU A 1 298 ? 1.128 -14.786 -0.093 1.00 94.31 298 LEU A CA 1
ATOM 2243 C C . LEU A 1 298 ? 1.603 -16.165 -0.560 1.00 94.31 298 LEU A C 1
ATOM 2245 O O . LEU A 1 298 ? 1.722 -16.398 -1.761 1.00 94.31 298 LEU A O 1
ATOM 2249 N N . ALA A 1 299 ? 1.773 -17.116 0.359 1.00 94.69 299 ALA A N 1
ATOM 2250 C CA . ALA A 1 299 ? 2.158 -18.485 0.021 1.00 94.69 299 ALA A CA 1
ATOM 2251 C C . ALA A 1 299 ? 1.148 -19.161 -0.926 1.00 94.69 299 ALA A C 1
ATOM 2253 O O . ALA A 1 299 ? 1.538 -19.872 -1.849 1.00 94.69 299 ALA A O 1
ATOM 2254 N N . LYS A 1 300 ? -0.157 -18.892 -0.763 1.00 95.75 300 LYS A N 1
ATOM 2255 C CA . LYS A 1 300 ? -1.210 -19.425 -1.650 1.00 95.75 300 LYS A CA 1
ATOM 2256 C C . LYS A 1 300 ? -1.134 -18.918 -3.089 1.00 95.75 300 LYS A C 1
ATOM 2258 O O . LYS A 1 300 ? -1.713 -19.564 -3.960 1.00 95.75 300 LYS A O 1
ATOM 2263 N N . VAL A 1 301 ? -0.469 -17.788 -3.328 1.00 95.88 301 VAL A N 1
ATOM 2264 C CA . VAL A 1 301 ? -0.269 -17.232 -4.674 1.00 95.88 301 VAL A CA 1
AT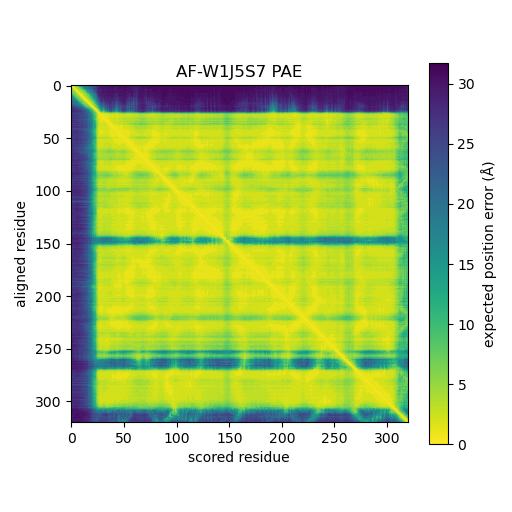OM 2265 C C . VAL A 1 301 ? 1.143 -17.456 -5.217 1.00 95.88 301 VAL A C 1
ATOM 2267 O O . VAL A 1 301 ? 1.438 -16.987 -6.311 1.00 95.88 301 VAL A O 1
ATOM 2270 N N . GLY A 1 302 ? 1.995 -18.189 -4.488 1.00 94.38 302 GLY A N 1
ATOM 2271 C CA . GLY A 1 302 ? 3.363 -18.501 -4.914 1.00 94.38 302 GLY A CA 1
ATOM 2272 C C . GLY A 1 302 ? 4.477 -17.743 -4.196 1.00 94.38 302 GLY A C 1
ATOM 2273 O O . GLY A 1 302 ? 5.632 -17.845 -4.592 1.00 94.38 302 GLY A O 1
ATOM 2274 N N . GLY A 1 303 ? 4.168 -16.959 -3.161 1.00 91.94 303 GLY A N 1
ATOM 2275 C CA . GLY A 1 303 ? 5.185 -16.266 -2.367 1.00 91.94 303 GLY A CA 1
ATOM 2276 C C . GLY A 1 303 ? 6.053 -17.217 -1.554 1.00 91.94 303 GLY A C 1
ATOM 2277 O O . GLY A 1 303 ? 5.548 -18.143 -0.918 1.00 91.94 303 GLY A O 1
ATOM 2278 N N . VAL A 1 304 ? 7.365 -16.975 -1.583 1.00 89.75 304 VAL A N 1
ATOM 2279 C CA . VAL A 1 304 ? 8.378 -17.819 -0.927 1.00 89.75 304 VAL A CA 1
ATOM 2280 C C . VAL A 1 304 ? 9.431 -17.014 -0.156 1.00 89.75 304 VAL A C 1
ATOM 2282 O O . VAL A 1 304 ? 10.436 -17.587 0.253 1.00 89.75 304 VAL A O 1
ATOM 2285 N N . ALA A 1 305 ? 9.239 -15.705 0.045 1.00 86.56 305 ALA A N 1
ATOM 2286 C CA . ALA A 1 305 ? 10.108 -14.853 0.863 1.00 86.56 305 ALA A CA 1
ATOM 2287 C C . ALA A 1 305 ? 11.597 -14.922 0.489 1.00 86.56 305 ALA A C 1
ATOM 2289 O O . ALA A 1 305 ? 12.468 -15.056 1.351 1.00 86.56 305 ALA A O 1
ATOM 2290 N N . ARG A 1 306 ? 11.902 -14.833 -0.817 1.00 83.94 306 ARG A N 1
ATOM 2291 C CA . ARG A 1 306 ? 13.283 -14.906 -1.340 1.00 83.94 306 ARG A CA 1
ATOM 2292 C C . ARG A 1 306 ? 14.185 -13.865 -0.669 1.00 83.94 306 ARG A C 1
ATOM 2294 O O . ARG A 1 306 ? 13.720 -12.800 -0.294 1.00 83.94 306 ARG A O 1
ATOM 2301 N N . ASN A 1 307 ? 15.487 -14.140 -0.572 1.00 75.31 307 ASN A N 1
ATOM 2302 C CA . ASN A 1 307 ? 16.432 -13.329 0.212 1.00 75.31 307 ASN A CA 1
ATOM 2303 C C . ASN A 1 307 ? 16.435 -11.829 -0.141 1.00 75.31 307 ASN A C 1
ATOM 2305 O O . ASN A 1 307 ? 16.460 -10.995 0.752 1.00 75.31 307 ASN A O 1
ATOM 2309 N N . THR A 1 308 ? 16.392 -11.484 -1.429 1.00 70.56 308 THR A N 1
ATOM 2310 C CA . THR A 1 308 ? 16.332 -10.087 -1.895 1.00 70.56 308 THR A CA 1
ATOM 2311 C C . THR A 1 308 ? 14.906 -9.561 -2.039 1.00 70.56 308 THR A C 1
ATOM 2313 O O . THR A 1 308 ? 14.710 -8.431 -2.485 1.00 70.56 308 THR A O 1
ATOM 2316 N N . SER A 1 309 ? 13.910 -10.369 -1.674 1.00 60.31 309 SER A N 1
ATOM 2317 C CA . SER A 1 309 ? 12.518 -9.963 -1.651 1.00 60.31 309 SER A CA 1
ATOM 2318 C C . SER A 1 309 ? 12.192 -9.357 -0.293 1.00 60.31 309 SER A C 1
ATOM 2320 O O . SER A 1 309 ? 12.086 -10.088 0.690 1.00 60.31 309 SER A O 1
ATOM 2322 N N . GLY A 1 310 ? 11.990 -8.043 -0.241 1.00 54.50 310 GLY A N 1
ATOM 2323 C CA . GLY A 1 310 ? 11.359 -7.365 0.888 1.00 54.50 310 GLY A CA 1
ATOM 2324 C C . GLY A 1 310 ? 9.883 -7.742 0.964 1.00 54.50 310 GLY A C 1
ATOM 2325 O O . GLY A 1 310 ? 9.004 -6.938 0.666 1.00 54.50 310 GLY A O 1
ATOM 2326 N N . GLU A 1 311 ? 9.578 -9.002 1.275 1.00 59.00 311 GLU A N 1
ATOM 2327 C CA . GLU A 1 311 ? 8.236 -9.392 1.706 1.00 59.00 311 GLU A CA 1
ATOM 2328 C C . GLU A 1 311 ? 8.040 -8.880 3.132 1.00 59.00 311 GLU A C 1
ATOM 2330 O O . GLU A 1 311 ? 7.972 -9.639 4.102 1.00 59.00 311 GLU A O 1
ATOM 2335 N N . GLU A 1 312 ? 7.991 -7.561 3.280 1.00 48.06 312 GLU A N 1
ATOM 2336 C CA . GLU A 1 312 ? 7.553 -6.971 4.523 1.00 48.06 312 GLU A CA 1
ATOM 2337 C C . GLU A 1 312 ? 6.080 -7.327 4.653 1.00 48.06 312 GLU A C 1
ATOM 2339 O O . GLU A 1 312 ? 5.232 -6.941 3.854 1.00 48.06 312 GLU A O 1
ATOM 2344 N N . GLY A 1 313 ? 5.768 -8.175 5.627 1.00 36.81 313 GLY A N 1
ATOM 2345 C CA . GLY A 1 313 ? 4.387 -8.429 5.970 1.00 36.81 313 GLY A CA 1
ATOM 2346 C C . GLY A 1 313 ? 3.784 -7.110 6.419 1.00 36.81 313 GLY A C 1
ATOM 2347 O O . GLY A 1 313 ? 4.429 -6.261 7.047 1.00 36.81 313 GLY A O 1
ATOM 2348 N N . VAL A 1 314 ? 2.540 -6.904 6.031 1.00 39.00 314 VAL A N 1
ATOM 2349 C CA . VAL A 1 314 ? 1.968 -5.590 6.185 1.00 39.00 314 VAL A CA 1
ATOM 2350 C C . VAL A 1 314 ? 0.839 -5.560 7.179 1.00 39.00 314 VAL A C 1
ATOM 2352 O O . VAL A 1 314 ? 0.105 -6.509 7.445 1.00 39.00 314 VAL A O 1
ATOM 2355 N N . GLN A 1 315 ? 0.911 -4.402 7.798 1.00 41.69 315 GLN A N 1
ATOM 2356 C CA . GLN A 1 315 ? 0.285 -3.776 8.933 1.00 41.69 315 GLN A CA 1
ATOM 2357 C C . GLN A 1 315 ? -1.156 -3.478 8.475 1.00 41.69 315 GLN A C 1
ATOM 2359 O O . GLN A 1 315 ? -1.421 -3.532 7.289 1.00 41.69 315 GLN A O 1
ATOM 2364 N N . TYR A 1 316 ? -2.218 -3.363 9.251 1.00 44.28 316 TYR A N 1
ATOM 2365 C CA . TYR A 1 316 ? -2.604 -2.263 10.121 1.00 44.28 316 TYR A CA 1
ATOM 2366 C C . TYR A 1 316 ? -3.875 -2.724 10.863 1.00 44.28 316 TYR A C 1
ATOM 2368 O O . TYR A 1 316 ? -4.225 -3.907 10.897 1.00 44.28 316 TYR A O 1
ATOM 2376 N N . SER A 1 317 ? -4.581 -1.784 11.475 1.00 30.47 317 SER A N 1
ATOM 2377 C CA . SER A 1 317 ? -5.730 -2.034 12.330 1.00 30.47 317 SER A CA 1
ATOM 2378 C C . SER A 1 317 ? -6.651 -0.834 12.358 1.00 30.47 317 SER A C 1
ATOM 2380 O O . SER A 1 317 ? -6.168 0.296 12.276 1.00 30.47 317 SER A O 1
ATOM 2382 N N . VAL A 1 318 ? -7.951 -1.090 12.549 1.00 35.47 318 VAL A N 1
ATOM 2383 C CA . VAL A 1 318 ? -8.906 -0.083 13.006 1.00 35.47 318 VAL A CA 1
ATOM 2384 C C . VAL A 1 318 ? -10.013 -0.714 13.879 1.00 35.47 318 VAL A C 1
ATOM 2386 O O . VAL A 1 318 ? -10.602 -1.724 13.541 1.00 35.47 318 VAL A O 1
ATOM 2389 N N . SER A 1 319 ? -10.304 -0.093 15.022 1.00 31.75 319 SER A N 1
ATOM 2390 C CA . SER A 1 319 ? -11.558 -0.141 15.809 1.00 31.75 319 SER A CA 1
ATOM 2391 C C . SER A 1 319 ? -11.262 0.692 17.069 1.00 31.75 319 SER A C 1
ATOM 2393 O O . SER A 1 319 ? -10.258 0.418 17.716 1.00 31.75 319 SER A O 1
ATOM 2395 N N . ARG A 1 320 ? -11.962 1.753 17.476 1.00 40.06 320 ARG A N 1
ATOM 2396 C CA . ARG A 1 320 ? -13.270 2.344 17.164 1.00 40.06 320 ARG A CA 1
ATOM 2397 C C . ARG A 1 320 ? -13.118 3.831 16.841 1.00 40.06 320 ARG A C 1
ATOM 2399 O O . ARG A 1 320 ? -12.069 4.400 17.206 1.00 40.06 320 ARG A O 1
#

InterPro domains:
  IPR005321 Peptidase S58, DmpA [PF03576] (44-315)
  IPR005321 Peptidase S58, DmpA [PTHR36512] (28-311)
  IPR016117 ArgJ-like domain superfamily [SSF56266] (27-311)

Mean predicted aligned error: 7.65 Å

Nearest PDB structures (foldseek):
  3n2w-assembly1_D  TM=9.285E-01  e=1.266E-34  Sphingosinicella xenopeptidilytica
  3n33-assembly1_B  TM=9.227E-01  e=9.912E-35  Sphingosinicella xenopeptidilytica
  3n5i-assembly1_C  TM=9.369E-01  e=4.853E-34  Sphingosinicella xenopeptidilytica
  3ndv-assembly1_B  TM=9.276E-01  e=2.063E-34  Sphingosinicella xenopeptidilytica
  1b65-assembly1_D  TM=9.144E-01  e=5.484E-34  Brucella anthropi

Sequence (320 aa):
MNSMKILNILILSISTMISSNSLANEVRARDFGIPFSGATGKYNAITDVNGVKVGYSTIIEGNGKLEVGKGPIRTGVTAILPRGKNFNPVFSGIFSLNGNGEMTGSQWVQESGFLETPILITNTHSVGVVRDSTISWMIDNNLISPLKDDLFWLLPVVTETWDGILNDINGMHVKKEHVYHALNSAKSGVIKEGNVGGGTGMNLFNFKGGTGTSSRILDKKDGGYTVGVLVQGNFGFRDDLIISGIQIGKEIQDITPIYYGDKKKIKDAGSIIAVVATDAPLAPHQLEKIAKRVSLGLAKVGGVARNTSGEEGVQYSVSR

Secondary structure (DSSP, 8-state):
----SS----SS----------------TTTTT---SSB--SSSSGGGSTT-EEEEEEEEE--SS-BTTTB-EEEEEEEEETTSSS---EE-----SS--S-BTTHHHHHHH-EE-S-EEEEEGGGHHHHHHHHHHHHHHTT----SBTTB-----EEEEE--TTTS-GGG----HHHHHHHHHT-BSSS---BS-GGGTT-EETTEE-EEEEEEEEPPGGGT--EEEEEEEEE---GGG--BTTB-HHHH--S-----SS-GGG----EEEEEEEEE-S---HHHHHHHHHHHHHHHHHTT----TTEE----------

Organism: NCBI:txid1427517

Foldseek 3Di:
DDDDPPPDPDDDPPPPPPPPPPPPPPQDCVNVVFDDDFDFAPQQFLLSADQKWKFFQFDADDDDDDDQLHDRAFWAKMKIDQRALAQDKFFKAFDFPAALWDWWCNVVCHVVSIDRFIAMEIARLQQVQLQVLRVVLCVVSVNFDAPPPNDDDDTYTYTYFHLVVHISSNSNPDHSVRNNRRSVRIDGHHDDWFCTHRLNRAAAQQHRWGKDKGKHFDDVVVPRKIKIKIKSWHAHHLQLFDGSRDSVSVVPDPDGDDDDDDPVPDDHATEMEMAMEMQDPDHSVVQNVVLVCVVVVCVNGRDDNDNNYRDGRYMDYDYD

Solvent-accessible surface area (backbone atoms only — not comparable to full-atom values): 17096 Å² total; per-residue (Å²): 145,78,90,88,86,88,86,82,90,73,92,88,79,82,77,72,78,71,70,80,74,69,76,64,81,68,81,46,66,62,77,74,66,51,77,71,87,75,50,54,39,93,57,35,22,33,35,51,18,81,57,22,17,48,15,47,20,66,43,78,43,78,69,79,75,80,40,82,64,77,17,20,38,22,35,30,25,27,23,39,21,69,54,40,102,50,71,62,64,27,38,16,20,66,28,70,77,23,75,55,69,61,57,45,34,48,69,53,21,66,73,71,22,42,42,74,56,52,38,37,34,20,33,60,76,36,37,65,58,48,38,57,34,49,52,50,51,32,60,78,66,69,42,70,74,64,78,56,94,79,43,68,86,83,66,44,36,25,28,42,37,72,24,62,90,56,17,35,50,86,32,50,80,72,48,54,67,42,46,51,42,4,60,69,59,39,41,55,61,79,73,91,58,38,66,38,10,28,11,32,19,22,44,26,28,63,42,83,20,10,25,43,58,34,28,33,42,45,56,70,93,75,69,46,34,34,40,9,28,36,29,37,36,19,31,66,47,31,72,41,28,27,56,86,81,38,56,48,33,66,72,57,76,86,80,68,80,84,74,97,68,73,68,86,73,67,66,84,67,22,10,29,39,38,41,31,35,29,55,51,89,57,57,28,78,55,32,25,56,53,17,56,48,50,57,61,57,39,44,58,37,38,49,75,64,48,86,56,17,10,30,33,37,24,28,45,42,33,43,130

Radius of gyration: 21.97 Å; Cα contacts (8 Å, |Δi|>4): 769; chains: 1; bounding box: 54×66×76 Å

pLDDT: mean 87.61, std 18.22, range [30.47, 98.94]